Protein AF-A0A7R8CZU6-F1 (afdb_monomer_lite)

Organism: Lepeophtheirus salmonis (NCBI:txid72036)

Secondary structure (DSSP, 8-state):
--HHHHHHHHHHHHHHHHHHHHHHTS-GGGTTSTT-S-SHHHHHHHHHHHHIIIIIHHHHHTTS--THHHHHHIIIIITTTS-SS---------TTSHHHHHHHHHTT-----HHHHHHHHHHHHHHHHHHHH-SSSTHHHHHHHHHHHHHHHHHHHHHHHT-TTTGGG-TT---------------HHHHHHHHHHHHHHHHHHHHHHHHHHHHHHHHHHHHHH-HHHHHHHHHHH--

Structure (mmCIF, N/CA/C/O backbone):
data_AF-A0A7R8CZU6-F1
#
_entry.id   AF-A0A7R8CZU6-F1
#
loop_
_atom_site.group_PDB
_atom_site.id
_atom_site.type_symbol
_atom_site.label_atom_id
_atom_site.label_alt_id
_atom_site.label_comp_id
_atom_site.label_asym_id
_atom_site.label_entity_id
_atom_site.label_seq_id
_atom_site.pdbx_PDB_ins_code
_atom_site.Cartn_x
_atom_site.Cartn_y
_atom_site.Cartn_z
_atom_site.occupancy
_atom_site.B_iso_or_equiv
_atom_site.auth_seq_id
_atom_site.auth_comp_id
_atom_site.auth_asym_id
_atom_site.auth_a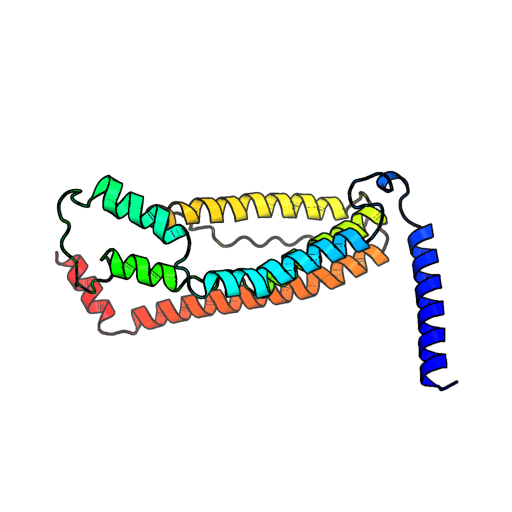tom_id
_atom_site.pdbx_PDB_model_num
ATOM 1 N N . MET A 1 1 ? -0.147 34.772 -26.351 1.00 55.06 1 MET A N 1
ATOM 2 C CA . MET A 1 1 ? 0.331 33.605 -25.581 1.00 55.06 1 MET A CA 1
ATOM 3 C C . MET A 1 1 ? 0.847 34.141 -24.257 1.00 55.06 1 MET A C 1
ATOM 5 O O . MET A 1 1 ? 1.678 35.042 -24.286 1.00 55.06 1 MET A O 1
ATOM 9 N N . SER A 1 2 ? 0.245 33.752 -23.133 1.00 66.69 2 SER A N 1
ATOM 10 C CA . SER A 1 2 ? 0.557 34.328 -21.818 1.00 66.69 2 SER A CA 1
ATOM 11 C C . SER A 1 2 ? 1.875 33.766 -21.265 1.00 66.69 2 SER A C 1
ATOM 13 O O . SER A 1 2 ? 2.315 32.690 -21.663 1.00 66.69 2 SER A O 1
ATOM 15 N N . TRP A 1 3 ? 2.512 34.464 -20.321 1.00 55.91 3 TRP A N 1
ATOM 16 C CA . TRP A 1 3 ? 3.719 33.969 -19.637 1.00 55.91 3 TRP A CA 1
ATOM 17 C C . TRP A 1 3 ? 3.486 32.638 -18.904 1.00 55.91 3 TRP A C 1
ATOM 19 O O . TRP A 1 3 ? 4.402 31.823 -18.790 1.00 55.91 3 TRP A O 1
ATOM 29 N N . VAL A 1 4 ? 2.245 32.389 -18.476 1.00 64.56 4 VAL A N 1
ATOM 30 C CA . VAL A 1 4 ? 1.811 31.113 -17.897 1.00 64.56 4 VAL A CA 1
ATOM 31 C C . VAL A 1 4 ? 1.845 30.006 -18.952 1.00 64.56 4 VAL A C 1
ATOM 33 O O . VAL A 1 4 ? 2.340 28.919 -18.668 1.00 64.56 4 VAL A O 1
ATOM 36 N N . ASP A 1 5 ? 1.423 30.288 -20.186 1.00 61.28 5 ASP A N 1
ATOM 37 C CA . ASP A 1 5 ? 1.471 29.326 -21.297 1.00 61.28 5 ASP A CA 1
ATOM 38 C C . ASP A 1 5 ? 2.919 28.982 -21.676 1.00 61.28 5 ASP A C 1
ATOM 40 O O . ASP A 1 5 ? 3.244 27.829 -21.932 1.00 61.28 5 ASP A O 1
ATOM 44 N N . THR A 1 6 ? 3.833 29.954 -21.646 1.00 61.53 6 THR A N 1
ATOM 45 C CA . THR A 1 6 ? 5.256 29.713 -21.943 1.00 61.53 6 THR A CA 1
ATOM 46 C C . THR A 1 6 ? 5.946 28.897 -20.843 1.00 61.53 6 THR A C 1
ATOM 48 O O . THR A 1 6 ? 6.714 27.983 -21.147 1.00 61.53 6 THR A O 1
ATOM 51 N N . MET A 1 7 ? 5.654 29.170 -19.565 1.00 60.78 7 MET A N 1
ATOM 52 C CA . MET A 1 7 ? 6.190 28.387 -18.441 1.00 60.78 7 MET A CA 1
ATOM 53 C C . MET A 1 7 ? 5.620 26.966 -18.400 1.00 60.78 7 MET A C 1
ATOM 55 O O . MET A 1 7 ? 6.366 26.009 -18.189 1.00 60.78 7 MET A O 1
ATOM 59 N N . THR A 1 8 ? 4.317 26.809 -18.639 1.00 62.22 8 THR A N 1
ATOM 60 C CA . THR A 1 8 ? 3.668 25.491 -18.680 1.00 62.22 8 THR A CA 1
ATOM 61 C C . THR A 1 8 ? 4.157 24.668 -19.870 1.00 62.22 8 THR A C 1
ATOM 63 O O . THR A 1 8 ? 4.562 23.526 -19.677 1.00 62.22 8 THR A O 1
ATOM 66 N N . MET A 1 9 ? 4.243 25.241 -21.074 1.00 60.97 9 MET A N 1
ATOM 67 C CA . MET A 1 9 ? 4.764 24.549 -22.263 1.00 60.97 9 MET A CA 1
ATOM 68 C C . MET A 1 9 ? 6.261 24.218 -22.143 1.00 60.97 9 MET A C 1
ATOM 70 O O . MET A 1 9 ? 6.688 23.119 -22.508 1.00 60.97 9 MET A O 1
ATOM 74 N N . GLY A 1 10 ? 7.063 25.119 -21.565 1.00 66.50 10 GLY A N 1
ATOM 75 C CA . GLY A 1 10 ? 8.473 24.867 -21.248 1.00 66.50 10 GLY A CA 1
ATOM 76 C C . GLY A 1 10 ? 8.654 23.736 -20.226 1.00 66.50 10 GLY A C 1
ATOM 77 O O . GLY A 1 10 ? 9.483 22.842 -20.426 1.00 66.50 10 GLY A O 1
ATOM 78 N N . GLY A 1 11 ? 7.822 23.712 -19.181 1.00 68.94 11 GLY A N 1
ATOM 79 C CA . GLY A 1 11 ? 7.785 22.644 -18.180 1.00 68.94 11 GLY A CA 1
ATOM 80 C C . GLY A 1 11 ? 7.353 21.293 -18.759 1.00 68.94 11 GLY A C 1
ATOM 81 O O . GLY A 1 11 ? 8.020 20.286 -18.524 1.00 68.94 11 GLY A O 1
ATOM 82 N N . ILE A 1 1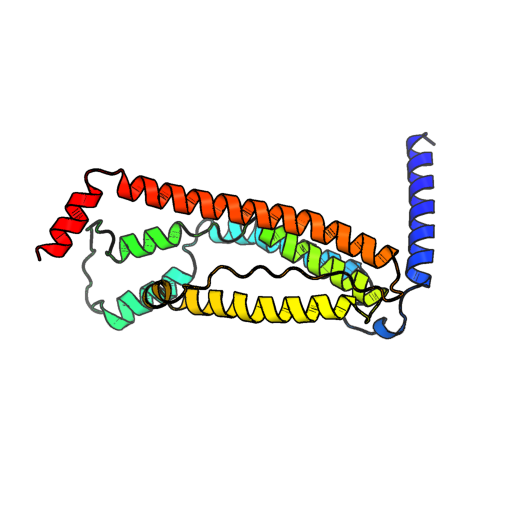2 ? 6.305 21.272 -19.589 1.00 71.06 12 ILE A N 1
ATOM 83 C CA . ILE A 1 12 ? 5.823 20.067 -20.285 1.00 71.06 12 ILE A CA 1
ATOM 84 C C . ILE A 1 12 ? 6.916 19.503 -21.199 1.00 71.06 12 ILE A C 1
ATOM 86 O O . ILE A 1 12 ? 7.193 18.306 -21.150 1.00 71.06 12 ILE A O 1
ATOM 90 N N . SER A 1 13 ? 7.605 20.355 -21.965 1.00 73.19 13 SER A N 1
ATOM 91 C CA . SER A 1 13 ? 8.694 19.915 -22.847 1.00 73.19 13 SER A CA 1
ATOM 92 C C . SER A 1 13 ? 9.885 19.322 -22.077 1.00 73.19 13 SER A C 1
ATOM 94 O O . SER A 1 13 ? 10.506 18.356 -22.525 1.00 73.19 13 SER A O 1
ATOM 96 N N . SER A 1 14 ? 10.182 19.851 -20.887 1.00 74.88 14 SER A N 1
ATOM 97 C CA . SER A 1 14 ? 11.251 19.355 -20.012 1.00 74.88 14 SER A CA 1
ATOM 98 C C . SER A 1 14 ? 10.883 18.017 -19.366 1.00 74.88 14 SER A C 1
ATOM 100 O O . SER A 1 14 ? 11.697 17.093 -19.346 1.00 74.88 14 SER A O 1
ATOM 102 N N . LEU A 1 15 ? 9.636 17.871 -18.912 1.00 74.69 15 LEU A N 1
ATOM 103 C CA . LEU A 1 15 ? 9.107 16.613 -18.379 1.00 74.69 15 LEU A CA 1
ATOM 104 C C . LEU A 1 15 ? 9.048 15.520 -19.447 1.00 74.69 15 LEU A C 1
ATOM 106 O O . LEU A 1 15 ? 9.409 14.380 -19.171 1.00 74.69 15 LEU A O 1
ATOM 110 N N . GLN A 1 16 ? 8.653 15.855 -20.675 1.00 81.19 16 GLN A N 1
ATOM 111 C CA . GLN A 1 16 ? 8.656 14.916 -21.797 1.00 81.19 16 GLN A CA 1
ATOM 112 C C . GLN A 1 16 ? 10.069 14.425 -22.128 1.00 81.19 16 GLN A C 1
ATOM 114 O O . GLN A 1 16 ? 10.257 13.230 -22.353 1.00 81.19 16 GLN A O 1
ATOM 119 N N . LYS A 1 17 ? 11.072 15.312 -22.101 1.00 80.44 17 LYS A N 1
ATOM 120 C CA . LYS A 1 17 ? 12.484 14.943 -22.294 1.00 80.44 17 LYS A CA 1
ATOM 121 C C . LYS A 1 17 ? 13.001 14.043 -21.175 1.00 80.44 17 LYS A C 1
ATOM 123 O O . LYS A 1 17 ? 13.631 13.030 -21.461 1.00 80.44 17 LYS A O 1
ATOM 128 N N . LEU A 1 18 ? 12.703 14.378 -19.918 1.00 78.06 18 LEU A N 1
ATOM 129 C CA . LEU A 1 18 ? 13.080 13.559 -18.766 1.00 78.06 18 LEU A CA 1
ATOM 130 C C . LEU A 1 18 ? 12.411 12.183 -18.816 1.00 78.06 18 LEU A C 1
ATOM 132 O O . LEU A 1 18 ? 13.068 11.170 -18.595 1.00 78.06 18 LEU A O 1
ATOM 136 N N . HIS A 1 19 ? 11.123 12.140 -19.157 1.00 81.19 19 HIS A N 1
ATOM 137 C CA . HIS A 1 19 ? 10.387 10.897 -19.336 1.00 81.19 19 HIS A CA 1
ATOM 138 C C . HIS A 1 19 ? 10.991 10.055 -20.461 1.00 81.19 19 HIS A C 1
ATOM 140 O O . HIS A 1 19 ? 11.267 8.882 -20.244 1.00 81.19 19 HIS A O 1
ATOM 146 N N . ALA A 1 20 ? 11.265 10.640 -21.630 1.00 81.62 20 ALA A N 1
ATOM 147 C CA . ALA A 1 20 ? 11.890 9.931 -22.745 1.00 81.62 20 ALA A CA 1
ATOM 148 C C . ALA A 1 20 ? 13.283 9.393 -22.377 1.00 81.62 20 ALA A C 1
ATOM 150 O O . ALA A 1 20 ? 13.605 8.249 -22.694 1.00 81.62 20 ALA A O 1
ATOM 151 N N . TYR A 1 21 ? 14.080 10.183 -21.652 1.00 83.12 21 TYR A N 1
ATOM 152 C CA . TYR A 1 21 ? 15.383 9.765 -21.142 1.00 83.12 21 TYR A CA 1
ATOM 153 C C . TYR A 1 21 ? 15.259 8.595 -20.157 1.00 83.12 21 TYR A C 1
ATOM 155 O O . TYR A 1 21 ? 15.885 7.554 -20.357 1.00 83.12 21 TYR A O 1
ATOM 163 N N . ALA A 1 22 ? 14.417 8.723 -19.128 1.00 81.31 22 ALA A N 1
ATOM 164 C CA . ALA A 1 22 ? 14.207 7.684 -18.123 1.00 81.31 22 ALA A CA 1
ATOM 165 C C . ALA A 1 22 ? 13.637 6.403 -18.748 1.00 81.31 22 ALA A C 1
ATOM 167 O O . ALA A 1 22 ? 14.124 5.305 -18.483 1.00 81.31 22 ALA A O 1
ATOM 168 N N . TRP A 1 23 ? 12.652 6.540 -19.636 1.00 83.31 23 TRP A N 1
ATOM 169 C CA . TRP A 1 23 ? 12.037 5.432 -20.361 1.00 83.31 23 TRP A CA 1
ATOM 170 C C . TRP A 1 23 ? 13.018 4.743 -21.316 1.00 83.31 23 TRP A C 1
ATOM 172 O O . TRP A 1 23 ? 12.910 3.537 -21.536 1.00 83.31 23 TRP A O 1
ATOM 182 N N . GLY A 1 24 ? 13.990 5.476 -21.865 1.00 83.25 24 GLY A N 1
ATOM 183 C CA . GLY A 1 24 ? 15.076 4.928 -22.680 1.00 83.25 24 GLY A CA 1
ATOM 184 C C . GLY A 1 24 ? 16.075 4.077 -21.887 1.00 83.25 24 GLY A C 1
ATOM 185 O O . GLY A 1 24 ? 16.600 3.110 -22.429 1.00 83.25 24 GLY A O 1
ATOM 186 N N . HIS A 1 25 ? 16.278 4.389 -20.603 1.00 84.56 25 HIS A N 1
ATOM 187 C CA . HIS A 1 25 ? 17.190 3.679 -19.692 1.00 84.56 25 HIS A CA 1
ATOM 188 C C . HIS A 1 25 ? 16.502 2.586 -18.861 1.00 84.56 25 HIS A C 1
ATOM 190 O O . HIS A 1 25 ? 17.076 2.083 -17.897 1.00 84.56 25 HIS A O 1
ATOM 196 N N . ARG A 1 26 ? 15.257 2.234 -19.194 1.00 84.50 26 ARG A N 1
ATOM 197 C CA . ARG A 1 26 ? 14.525 1.178 -18.494 1.00 84.50 26 ARG A CA 1
ATOM 198 C C . ARG A 1 26 ? 15.077 -0.209 -18.826 1.00 84.50 26 ARG A C 1
ATOM 200 O O . ARG A 1 26 ? 15.578 -0.440 -19.928 1.00 84.50 26 ARG A O 1
ATOM 207 N N . ASP A 1 27 ? 14.890 -1.156 -17.916 1.00 84.88 27 ASP A N 1
ATOM 208 C CA . ASP A 1 27 ? 15.204 -2.554 -18.177 1.00 84.88 27 ASP A CA 1
ATOM 209 C C . ASP A 1 27 ? 14.158 -3.170 -19.121 1.00 84.88 27 ASP A C 1
ATOM 211 O O . ASP A 1 27 ? 12.971 -3.254 -18.803 1.00 84.88 27 ASP A O 1
ATOM 215 N N . LYS A 1 28 ? 14.598 -3.613 -20.303 1.00 86.56 28 LYS A N 1
ATOM 216 C CA . LYS A 1 28 ? 13.716 -4.202 -21.322 1.00 86.56 28 LYS A CA 1
ATOM 217 C C . LYS A 1 28 ? 13.238 -5.612 -20.964 1.00 86.56 28 LYS A C 1
ATOM 219 O O . LYS A 1 28 ? 12.262 -6.080 -21.541 1.00 86.56 28 LYS A O 1
ATOM 224 N N . ARG A 1 29 ? 13.890 -6.308 -20.022 1.00 87.69 29 ARG A N 1
ATOM 225 C CA . ARG A 1 29 ? 13.535 -7.690 -19.635 1.00 87.69 29 ARG A CA 1
ATOM 226 C C . ARG A 1 29 ? 12.146 -7.782 -19.004 1.00 87.69 29 ARG A C 1
ATOM 228 O O . ARG A 1 29 ? 11.507 -8.827 -19.095 1.00 87.69 29 ARG A O 1
ATOM 235 N N . VAL A 1 30 ? 11.680 -6.693 -18.392 1.00 87.06 30 VAL A N 1
ATOM 236 C CA . VAL A 1 30 ? 10.382 -6.621 -17.706 1.00 87.06 30 VAL A CA 1
ATOM 237 C C . VAL A 1 30 ? 9.260 -6.049 -18.582 1.00 87.06 30 VAL A C 1
ATOM 239 O O . VAL A 1 30 ? 8.124 -5.981 -18.127 1.00 87.06 30 VAL A O 1
ATOM 242 N N . ASP A 1 31 ? 9.524 -5.664 -19.838 1.00 85.25 31 ASP A N 1
ATOM 243 C CA . ASP A 1 31 ? 8.530 -4.994 -20.700 1.00 85.25 31 ASP A CA 1
ATOM 244 C C . ASP A 1 31 ? 7.282 -5.859 -20.979 1.00 85.25 31 ASP A C 1
ATOM 246 O O . ASP A 1 31 ? 6.180 -5.327 -21.100 1.00 85.25 31 ASP A O 1
ATOM 250 N N . ASN A 1 32 ? 7.432 -7.188 -21.021 1.00 87.19 32 ASN A N 1
ATOM 251 C CA . ASN A 1 32 ? 6.328 -8.126 -21.266 1.00 87.19 32 ASN A CA 1
ATOM 252 C C . ASN A 1 32 ? 5.645 -8.625 -19.980 1.00 87.19 32 ASN A C 1
ATOM 254 O O . ASN A 1 32 ? 4.755 -9.473 -20.043 1.00 87.19 32 ASN A O 1
ATOM 258 N N . TRP A 1 33 ? 6.073 -8.159 -18.804 1.00 88.94 33 TRP A N 1
ATOM 259 C CA . TRP A 1 33 ? 5.480 -8.593 -17.541 1.00 88.94 33 TRP A CA 1
ATOM 260 C C . TRP A 1 33 ? 4.136 -7.899 -17.303 1.00 88.94 33 TRP A C 1
ATOM 262 O O . TRP A 1 33 ? 3.907 -6.754 -17.707 1.00 88.94 33 TRP A O 1
ATOM 272 N N . ALA A 1 34 ? 3.228 -8.590 -16.613 1.00 89.31 34 ALA A N 1
ATOM 273 C CA . ALA A 1 34 ? 1.924 -8.036 -16.267 1.00 89.31 34 ALA A CA 1
ATOM 274 C C . ALA A 1 34 ? 2.082 -6.714 -15.492 1.00 89.31 34 ALA A C 1
ATOM 276 O O . ALA A 1 34 ? 2.920 -6.606 -14.600 1.00 89.31 34 ALA A O 1
ATOM 277 N N . LEU A 1 35 ? 1.279 -5.702 -15.848 1.00 87.81 35 LEU A N 1
ATOM 278 C CA . LEU A 1 35 ? 1.310 -4.340 -15.277 1.00 87.81 35 LEU A CA 1
ATOM 279 C C . LEU A 1 35 ? 2.614 -3.550 -15.524 1.00 87.81 35 LEU A C 1
ATOM 281 O O . LEU A 1 35 ? 2.706 -2.383 -15.146 1.00 87.81 35 LEU A O 1
ATOM 285 N N . MET A 1 36 ? 3.592 -4.137 -16.220 1.00 87.75 36 MET A N 1
ATOM 286 C CA . MET A 1 36 ? 4.868 -3.515 -16.580 1.00 87.75 36 MET A CA 1
ATOM 287 C C . MET A 1 36 ? 4.897 -3.041 -18.039 1.00 87.75 36 MET A C 1
ATOM 289 O O . MET A 1 36 ? 5.959 -2.830 -18.614 1.00 87.75 36 MET A O 1
ATOM 293 N N . TRP A 1 37 ? 3.758 -2.768 -18.657 1.00 84.19 37 TRP A N 1
ATOM 294 C CA . TRP A 1 37 ? 3.740 -2.110 -19.969 1.00 84.19 37 TRP A CA 1
ATOM 295 C C . TRP A 1 37 ? 3.664 -0.579 -19.847 1.00 84.19 37 TRP A C 1
ATOM 297 O O . TRP A 1 37 ? 4.120 0.146 -20.726 1.00 84.19 37 TRP A O 1
ATOM 307 N N . SER A 1 38 ? 3.123 -0.066 -18.737 1.00 87.25 38 SER A N 1
ATOM 308 C CA . SER A 1 38 ? 3.037 1.366 -18.433 1.00 87.25 38 SER A CA 1
ATOM 309 C C . SER A 1 38 ? 2.854 1.597 -16.932 1.00 87.25 38 SER A C 1
ATOM 311 O O . SER A 1 38 ? 2.571 0.662 -16.187 1.00 87.25 38 SER A O 1
ATOM 313 N N . ILE A 1 39 ? 3.018 2.844 -16.487 1.00 88.88 39 ILE A N 1
ATOM 314 C CA . ILE A 1 39 ? 2.760 3.274 -15.106 1.00 88.88 39 ILE A CA 1
ATOM 315 C C . ILE A 1 39 ? 1.262 3.500 -14.839 1.00 88.88 39 ILE A C 1
ATOM 317 O O . ILE A 1 39 ? 0.805 3.375 -13.703 1.00 88.88 39 ILE A O 1
ATOM 321 N N . TYR A 1 40 ? 0.475 3.792 -15.883 1.00 90.56 40 TYR A N 1
ATOM 322 C CA . TYR A 1 40 ? -0.951 4.113 -15.756 1.00 90.56 40 TYR A CA 1
ATOM 323 C C . TYR A 1 40 ? -1.807 3.007 -15.114 1.00 90.56 40 TYR A C 1
ATOM 325 O O . TYR A 1 40 ? -2.649 3.349 -14.285 1.00 90.56 40 TYR A O 1
ATOM 333 N N . PRO A 1 41 ? -1.604 1.704 -15.397 1.00 90.88 41 PRO A N 1
ATOM 334 C CA . PRO A 1 41 ? -2.329 0.628 -14.715 1.00 90.88 41 PRO A CA 1
ATOM 335 C C . PRO A 1 41 ? -2.115 0.635 -13.205 1.00 90.88 41 PRO A C 1
ATOM 337 O O . PRO A 1 41 ? -3.067 0.492 -12.443 1.00 90.88 41 PRO A O 1
ATOM 340 N N . THR A 1 42 ? -0.876 0.853 -12.762 1.00 90.12 42 THR A N 1
ATOM 341 C CA . THR A 1 42 ? -0.528 0.934 -11.340 1.00 90.12 42 THR A CA 1
ATOM 342 C C . THR A 1 42 ? -1.210 2.133 -10.685 1.00 90.12 42 THR A C 1
ATOM 344 O O . THR A 1 42 ? -1.809 1.993 -9.621 1.00 90.12 42 THR A O 1
ATOM 347 N N . LEU A 1 43 ? -1.189 3.299 -11.342 1.00 91.44 43 LEU A N 1
ATOM 348 C CA . LEU A 1 43 ? -1.879 4.499 -10.854 1.00 91.44 43 LEU A CA 1
ATOM 349 C C . LEU A 1 43 ? -3.395 4.296 -10.768 1.00 91.44 43 LEU A C 1
ATOM 351 O O . LEU A 1 43 ? -4.014 4.719 -9.794 1.00 91.44 43 LEU A O 1
ATOM 355 N N . PHE A 1 44 ? -3.984 3.612 -11.750 1.00 93.44 44 PHE A N 1
ATOM 356 C CA . PHE A 1 44 ? -5.402 3.272 -11.743 1.00 93.44 44 PHE A CA 1
ATOM 357 C C . PHE A 1 44 ? -5.758 2.355 -10.568 1.00 93.44 44 PHE A C 1
ATOM 359 O O . PHE A 1 44 ? -6.705 2.640 -9.840 1.00 93.44 44 PHE A O 1
ATOM 366 N N . ILE A 1 45 ? -4.962 1.311 -10.311 1.00 92.62 45 ILE A N 1
ATOM 367 C CA . ILE A 1 45 ? -5.164 0.410 -9.165 1.00 92.62 45 ILE A CA 1
ATOM 368 C C . ILE A 1 45 ? -5.082 1.178 -7.841 1.00 92.62 45 ILE A C 1
ATOM 370 O O . ILE A 1 45 ? -5.944 1.001 -6.980 1.00 92.62 45 ILE A O 1
ATOM 374 N N . ILE A 1 46 ? -4.087 2.058 -7.681 1.00 93.00 46 ILE A N 1
ATOM 375 C CA . ILE A 1 46 ? -3.939 2.885 -6.474 1.00 93.00 46 ILE A CA 1
ATOM 376 C C . ILE A 1 46 ? -5.151 3.808 -6.302 1.00 93.00 46 ILE A C 1
ATOM 378 O O . ILE A 1 46 ? -5.686 3.919 -5.200 1.00 93.00 46 ILE A O 1
ATOM 382 N N . LEU A 1 47 ? -5.625 4.437 -7.380 1.00 93.75 47 LEU A N 1
ATOM 383 C CA . LEU A 1 47 ? -6.810 5.291 -7.342 1.00 93.75 47 LEU A CA 1
ATOM 384 C C . LEU A 1 47 ? -8.060 4.500 -6.936 1.00 93.75 47 LEU A C 1
ATOM 386 O O . LEU A 1 47 ? -8.782 4.918 -6.031 1.00 93.75 47 LEU A O 1
ATOM 390 N N . CYS A 1 48 ? -8.291 3.338 -7.549 1.00 93.12 48 CYS A N 1
ATOM 391 C CA . CYS A 1 48 ? -9.390 2.445 -7.188 1.00 93.12 48 CYS A CA 1
ATOM 392 C C . CYS A 1 48 ? -9.309 2.010 -5.721 1.00 93.12 48 CYS A C 1
ATOM 394 O O . CYS A 1 48 ? -10.317 2.053 -5.019 1.00 93.12 48 CYS A O 1
ATOM 396 N N . TYR A 1 49 ? -8.117 1.649 -5.239 1.00 91.50 49 TYR A N 1
ATOM 397 C CA . TYR A 1 49 ? -7.873 1.315 -3.837 1.00 91.50 49 TYR A CA 1
ATOM 398 C C . TYR A 1 49 ? -8.249 2.476 -2.903 1.00 91.50 49 TYR A C 1
ATOM 400 O O . TYR A 1 49 ? -8.989 2.279 -1.938 1.00 91.50 49 TYR A O 1
ATOM 408 N N . LEU A 1 50 ? -7.808 3.700 -3.206 1.00 92.06 50 LEU A N 1
ATOM 409 C CA . LEU A 1 50 ? -8.123 4.877 -2.395 1.00 92.06 50 LEU A CA 1
ATOM 410 C C . LEU A 1 50 ? -9.625 5.179 -2.385 1.00 92.06 50 LEU A C 1
ATOM 412 O O . LEU A 1 50 ? -10.179 5.434 -1.316 1.00 92.06 50 LEU A O 1
ATOM 416 N N . ILE A 1 51 ? -10.298 5.097 -3.535 1.00 91.88 51 ILE A N 1
ATOM 417 C CA . ILE A 1 51 ? -11.757 5.257 -3.634 1.00 91.88 51 ILE A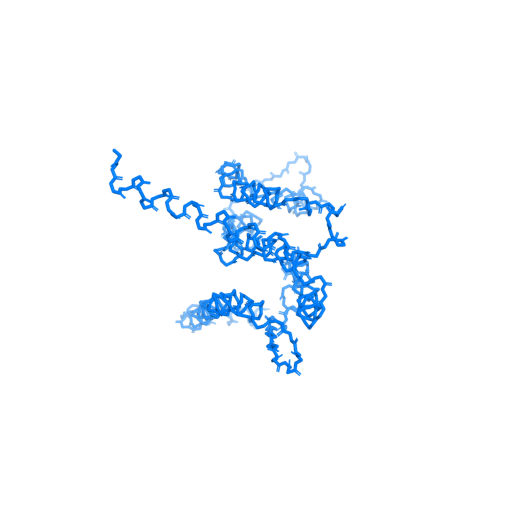 CA 1
ATOM 418 C C . ILE A 1 51 ? -12.464 4.186 -2.798 1.00 91.88 51 ILE A C 1
ATOM 420 O O . ILE A 1 51 ? -13.379 4.499 -2.034 1.00 91.88 51 ILE A O 1
ATOM 424 N N . LEU A 1 52 ? -12.019 2.932 -2.889 1.00 89.75 52 LEU A N 1
ATOM 425 C CA . LEU A 1 52 ? -12.610 1.826 -2.149 1.00 89.75 52 LEU A CA 1
ATOM 426 C C . LEU A 1 52 ? -12.493 2.046 -0.639 1.00 89.75 52 LEU A C 1
ATOM 428 O O . LEU A 1 52 ? -13.488 1.939 0.069 1.00 89.75 52 LEU A O 1
ATOM 432 N N . ILE A 1 53 ? -11.309 2.402 -0.140 1.00 86.38 53 ILE A N 1
ATOM 433 C CA . ILE A 1 53 ? -11.068 2.510 1.305 1.00 86.38 53 ILE A CA 1
ATOM 434 C C . ILE A 1 53 ? -11.593 3.826 1.895 1.00 86.38 53 ILE A C 1
ATOM 436 O O . ILE A 1 53 ? -12.061 3.837 3.033 1.00 86.38 53 ILE A O 1
ATOM 440 N N . LYS A 1 54 ? -11.525 4.945 1.162 1.00 84.94 54 LYS A N 1
ATOM 441 C CA . LYS A 1 54 ? -11.914 6.269 1.686 1.00 84.94 54 LYS A CA 1
ATOM 442 C C . LYS A 1 54 ? -13.360 6.649 1.406 1.00 84.94 54 LYS A C 1
ATOM 444 O O . LYS A 1 54 ? -13.915 7.429 2.173 1.00 84.94 54 LYS A O 1
ATOM 449 N N . ILE A 1 55 ? -13.957 6.127 0.336 1.00 86.81 55 ILE A N 1
ATOM 450 C CA . ILE A 1 55 ? -15.303 6.518 -0.096 1.00 86.81 55 ILE A CA 1
ATOM 451 C C . ILE A 1 55 ? -16.255 5.336 0.047 1.00 86.81 55 ILE A C 1
ATOM 453 O O . ILE A 1 55 ? -17.169 5.387 0.868 1.00 86.81 55 ILE A O 1
ATOM 457 N N . ILE A 1 56 ? -16.027 4.254 -0.703 1.00 86.31 56 ILE A N 1
ATOM 458 C CA . ILE A 1 56 ? -16.987 3.144 -0.808 1.00 86.31 56 ILE A CA 1
ATOM 459 C C . ILE A 1 56 ? -17.127 2.405 0.523 1.00 86.31 56 ILE A C 1
ATOM 461 O O . ILE A 1 56 ? -18.245 2.180 0.974 1.00 86.31 56 ILE A O 1
ATOM 465 N N . GLY A 1 57 ? -16.016 2.058 1.175 1.00 82.06 57 GLY A N 1
ATOM 466 C CA . GLY A 1 57 ? -15.998 1.333 2.444 1.00 82.06 57 GLY A CA 1
ATOM 467 C C . GLY A 1 57 ? -16.790 2.062 3.533 1.00 82.06 57 GLY A C 1
ATOM 468 O O . GLY A 1 57 ? -17.765 1.502 4.033 1.00 82.06 57 GLY A O 1
ATOM 469 N N . PRO A 1 58 ? -16.448 3.319 3.876 1.00 80.50 58 PRO A N 1
ATOM 470 C CA . PRO A 1 58 ? -17.191 4.099 4.862 1.00 80.50 58 PRO A CA 1
ATOM 471 C C . PRO A 1 58 ? -18.649 4.347 4.463 1.00 80.50 58 PRO A C 1
ATOM 473 O O . PRO A 1 58 ? -19.530 4.260 5.314 1.00 80.50 58 PRO A O 1
ATOM 476 N N . TYR A 1 59 ? -18.928 4.605 3.180 1.00 81.56 59 TYR A N 1
ATOM 477 C CA . TYR A 1 59 ? -20.295 4.786 2.684 1.00 81.56 59 TYR A CA 1
ATOM 478 C C . TYR A 1 59 ? -21.144 3.519 2.867 1.00 81.56 59 TYR A C 1
ATOM 480 O O . TYR A 1 59 ? -22.257 3.585 3.386 1.00 81.56 59 TYR A O 1
ATOM 488 N N . PHE A 1 60 ? -20.598 2.355 2.513 1.00 77.50 60 PHE A N 1
ATOM 489 C CA . PHE A 1 60 ? -21.260 1.060 2.654 1.00 77.50 60 PHE A CA 1
ATOM 490 C C . PHE A 1 60 ? -21.427 0.637 4.121 1.00 77.50 60 PHE A C 1
ATOM 492 O O . PHE A 1 60 ? -22.434 0.024 4.481 1.00 77.50 60 PHE A O 1
ATOM 499 N N . MET A 1 61 ? -20.465 0.989 4.978 1.00 71.56 61 MET A N 1
ATOM 500 C CA . MET A 1 61 ? -20.480 0.675 6.410 1.00 71.56 61 MET A CA 1
ATOM 501 C C . MET A 1 61 ? -21.265 1.685 7.258 1.00 71.56 61 MET A C 1
ATOM 503 O O . MET A 1 61 ? -21.527 1.404 8.423 1.00 71.56 61 MET A O 1
ATOM 507 N N . LYS A 1 62 ? -21.707 2.822 6.697 1.00 70.75 62 LYS A N 1
ATOM 508 C CA . LYS A 1 62 ? -22.437 3.874 7.432 1.00 70.75 62 LYS A CA 1
ATOM 509 C C . LYS A 1 62 ? -23.688 3.353 8.150 1.00 70.75 62 LYS A C 1
ATOM 511 O O . LYS A 1 62 ? -23.998 3.818 9.240 1.00 70.75 62 LYS A O 1
ATOM 516 N N . ASN A 1 63 ? -24.372 2.379 7.548 1.00 68.00 63 ASN A N 1
ATOM 517 C CA . ASN A 1 63 ? -25.634 1.823 8.047 1.00 68.00 63 ASN A CA 1
ATOM 518 C C . ASN A 1 63 ? -25.559 0.304 8.288 1.00 68.00 63 ASN A C 1
ATOM 520 O O . ASN A 1 63 ? -26.590 -0.366 8.314 1.00 68.00 63 ASN A O 1
ATOM 524 N N . ARG A 1 64 ? -24.353 -0.269 8.400 1.00 61.88 64 ARG A N 1
ATOM 525 C CA . ARG A 1 64 ? -24.162 -1.715 8.577 1.00 61.88 64 ARG A CA 1
ATOM 526 C C . ARG A 1 64 ? -23.287 -1.991 9.790 1.00 61.88 64 ARG A C 1
ATOM 528 O O . ARG A 1 64 ? -22.225 -1.397 9.944 1.00 61.88 64 ARG A O 1
ATOM 535 N N . LYS A 1 65 ? -23.714 -2.939 10.622 1.00 57.03 65 LYS A N 1
ATOM 536 C CA . LYS A 1 65 ? -22.871 -3.494 11.684 1.00 57.03 65 LYS A CA 1
ATOM 537 C C . LYS A 1 65 ? -21.692 -4.256 11.052 1.00 57.03 65 LYS A C 1
ATOM 539 O O . LYS A 1 65 ? -21.876 -4.85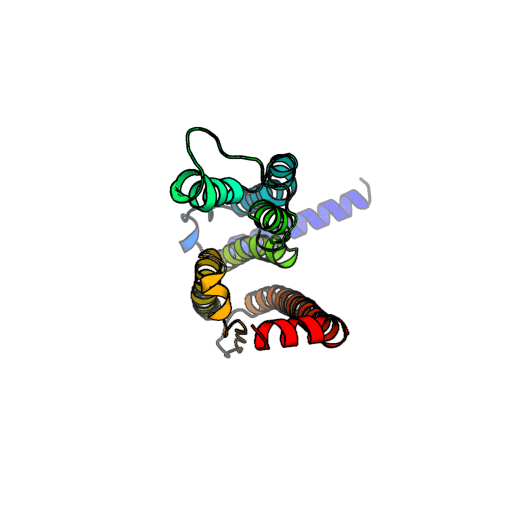3 9.988 1.00 57.03 65 LYS A O 1
ATOM 544 N N . PRO A 1 66 ? -20.487 -4.225 11.652 1.00 60.00 66 PRO A N 1
ATOM 545 C CA . PRO A 1 66 ? -19.308 -4.876 11.083 1.00 60.00 66 PRO A CA 1
ATOM 546 C C . PRO A 1 66 ? -19.576 -6.371 10.862 1.00 60.00 66 PRO A C 1
ATOM 548 O O . PRO A 1 66 ? -20.162 -7.021 11.720 1.00 60.00 66 PRO A O 1
ATOM 551 N N . PHE A 1 67 ? -19.144 -6.930 9.725 1.00 55.50 67 PHE A N 1
ATOM 552 C CA . PHE A 1 67 ? -19.421 -8.321 9.303 1.00 55.50 67 PHE A CA 1
ATOM 553 C C . PHE A 1 67 ? -19.087 -9.395 10.369 1.00 55.50 67 PHE A C 1
ATOM 555 O O . PHE A 1 67 ? -19.687 -10.467 10.383 1.00 55.50 67 PHE A O 1
ATOM 562 N N . TRP A 1 68 ? -18.191 -9.088 11.313 1.00 51.78 68 TRP A N 1
ATOM 563 C CA . TRP A 1 68 ? -17.849 -9.915 12.480 1.00 51.78 68 TRP A CA 1
ATOM 564 C C . TRP A 1 68 ? -18.989 -10.123 13.486 1.00 51.78 68 TRP A C 1
ATOM 566 O O . TRP A 1 68 ? -18.962 -11.090 14.247 1.00 51.78 68 TRP A O 1
ATOM 576 N N . LEU A 1 69 ? -20.013 -9.269 13.462 1.00 55.44 69 LEU A N 1
ATOM 577 C CA . LEU A 1 69 ? -21.221 -9.438 14.265 1.00 55.44 69 LEU A CA 1
ATOM 578 C C . LEU A 1 69 ? -21.989 -10.706 13.864 1.00 55.44 69 LEU A C 1
ATOM 580 O O . LEU A 1 69 ? -22.643 -11.315 14.702 1.00 55.44 69 LEU A O 1
ATOM 584 N N . PHE A 1 70 ? -21.883 -11.121 12.597 1.00 55.19 70 PHE A N 1
ATOM 585 C CA . PHE A 1 70 ? -22.568 -12.304 12.081 1.00 55.19 70 PHE A CA 1
ATOM 586 C C . PHE A 1 70 ? -21.896 -13.600 12.557 1.00 55.19 70 PHE A C 1
ATOM 588 O O . PHE A 1 70 ? -22.571 -14.490 13.066 1.00 55.19 70 PHE A O 1
ATOM 595 N N . TYR A 1 71 ? -20.561 -13.679 12.481 1.00 61.34 71 TYR A N 1
ATOM 596 C CA . TYR A 1 71 ? -19.796 -14.828 12.983 1.00 61.34 71 TYR A CA 1
ATOM 597 C C . TYR A 1 71 ? -19.964 -15.005 14.496 1.00 61.34 71 TYR A C 1
ATOM 599 O O . TYR A 1 71 ? -20.307 -16.096 14.948 1.00 61.34 71 TYR A O 1
ATOM 607 N N . TYR A 1 72 ? -19.790 -13.935 15.282 1.00 58.69 72 TYR A N 1
ATOM 608 C CA . TYR A 1 72 ? -19.963 -13.985 16.737 1.00 58.69 72 TYR A CA 1
ATOM 609 C C . TYR A 1 72 ? -21.430 -14.150 17.161 1.00 58.69 72 TYR A C 1
ATOM 611 O O . TYR A 1 72 ? -21.700 -14.878 18.107 1.00 58.69 72 TYR A O 1
ATOM 619 N N . GLY A 1 73 ? -22.392 -13.551 16.451 1.00 62.50 73 GLY A N 1
ATOM 620 C CA . GLY A 1 73 ? -23.821 -13.727 16.736 1.00 62.50 73 GLY A CA 1
ATOM 621 C C . GLY A 1 73 ? -24.330 -15.148 16.473 1.00 62.50 73 GLY A C 1
ATOM 622 O O . GLY A 1 73 ? -25.189 -15.638 17.205 1.00 62.50 73 GLY A O 1
ATOM 623 N N . ILE A 1 74 ? -23.778 -15.836 15.469 1.00 66.38 74 ILE A N 1
ATOM 624 C CA . ILE A 1 74 ? -24.074 -17.252 15.227 1.00 66.38 74 ILE A CA 1
ATOM 625 C C . ILE A 1 74 ? -23.324 -18.133 16.230 1.00 66.38 74 ILE A C 1
ATOM 627 O O . ILE A 1 74 ? -23.960 -18.934 16.905 1.00 66.38 74 ILE A O 1
ATOM 631 N N . SER A 1 75 ? -22.004 -17.980 16.373 1.00 60.03 75 SER A N 1
ATOM 632 C CA . SER A 1 75 ? -21.178 -18.884 17.194 1.00 60.03 75 SER A CA 1
ATOM 633 C C . SER A 1 75 ? -21.379 -18.747 18.710 1.00 60.03 75 SER A C 1
ATOM 635 O O . SER A 1 75 ? -21.349 -19.762 19.399 1.00 60.03 75 SER A O 1
ATOM 637 N N . LEU A 1 76 ? -21.619 -17.541 19.240 1.00 60.22 76 LEU A N 1
ATOM 638 C CA . LEU A 1 76 ? -21.876 -17.306 20.674 1.00 60.22 76 LEU A CA 1
ATOM 639 C C . LEU A 1 76 ? -23.369 -17.206 21.030 1.00 60.22 76 LEU A C 1
ATOM 641 O O . LEU A 1 76 ? -23.708 -17.124 22.206 1.00 60.22 76 LEU A O 1
ATOM 645 N N . GLY A 1 77 ? -24.253 -17.170 20.031 1.00 66.88 77 GLY A N 1
ATOM 646 C CA . GLY A 1 77 ? -25.700 -17.077 20.219 1.00 66.88 77 GLY A CA 1
ATOM 647 C C . GLY A 1 77 ? -26.399 -18.349 19.756 1.00 66.88 77 GLY A C 1
ATOM 648 O O . GLY A 1 77 ? -26.499 -19.325 20.494 1.00 66.88 77 GLY A O 1
ATOM 649 N N . TRP A 1 78 ? -26.875 -18.340 18.512 1.00 61.66 78 TRP A N 1
ATOM 650 C CA . TRP A 1 78 ? -27.778 -19.357 17.955 1.00 61.66 78 TRP A CA 1
ATOM 651 C C . TRP A 1 78 ? -27.186 -20.765 17.832 1.00 61.66 78 TRP A C 1
ATOM 653 O O . TRP A 1 78 ? -27.911 -21.741 17.977 1.00 61.66 78 TRP A O 1
ATOM 663 N N . ALA A 1 79 ? -25.881 -20.894 17.586 1.00 67.31 79 ALA A N 1
ATOM 664 C CA . ALA A 1 79 ? -25.240 -22.197 17.418 1.00 67.31 79 ALA A CA 1
ATOM 665 C C . ALA A 1 79 ? -24.877 -22.886 18.745 1.00 67.31 79 ALA A C 1
ATOM 667 O O . ALA A 1 79 ? -24.568 -24.075 18.729 1.00 67.31 79 ALA A O 1
ATOM 668 N N . THR A 1 80 ? -24.873 -22.168 19.874 1.00 64.00 80 THR A N 1
ATOM 669 C CA . THR A 1 80 ? -24.369 -22.701 21.154 1.00 64.00 80 THR A CA 1
ATOM 670 C C . THR A 1 80 ? -25.287 -22.433 22.345 1.00 64.00 80 THR A C 1
ATOM 672 O O . THR A 1 80 ? -25.599 -23.371 23.072 1.00 64.00 80 THR A O 1
ATOM 675 N N . HIS A 1 81 ? -25.734 -21.191 22.560 1.00 58.25 81 HIS A N 1
ATOM 676 C CA . HIS A 1 81 ? -26.360 -20.761 23.818 1.00 58.25 81 HIS A CA 1
ATOM 677 C C . HIS A 1 81 ? -27.846 -20.376 23.726 1.00 58.25 81 HIS A C 1
ATOM 679 O O . HIS A 1 81 ? -28.510 -20.330 24.761 1.00 58.25 81 HIS A O 1
ATOM 685 N N . TYR A 1 82 ? -28.383 -20.063 22.542 1.00 67.12 82 TYR A N 1
ATOM 686 C CA . TYR A 1 82 ? -29.756 -19.559 22.395 1.00 67.12 82 TYR A CA 1
ATOM 687 C C . TYR A 1 82 ? -30.752 -20.683 22.108 1.00 67.12 82 TYR A C 1
ATOM 689 O O . TYR A 1 82 ? -30.500 -21.574 21.298 1.00 67.12 82 TYR A O 1
ATOM 697 N N . ASN A 1 83 ? -31.917 -20.619 22.754 1.00 73.25 83 ASN A N 1
ATOM 698 C CA . ASN A 1 83 ? -33.003 -21.549 22.484 1.00 73.25 83 ASN A CA 1
ATOM 699 C C . ASN A 1 83 ? -33.695 -21.183 21.161 1.00 73.25 83 ASN A C 1
ATOM 701 O O . ASN A 1 83 ? -34.191 -20.068 20.995 1.00 73.25 83 ASN A O 1
ATOM 705 N N . TRP A 1 84 ? -33.771 -22.147 20.241 1.00 75.25 84 TRP A N 1
ATOM 706 C CA . TRP A 1 84 ? -34.395 -22.000 18.921 1.00 75.25 84 TRP A CA 1
ATOM 707 C C . TRP A 1 84 ? -35.902 -21.709 18.970 1.00 75.25 84 TRP A C 1
ATOM 709 O O . TRP A 1 84 ? -36.468 -21.285 17.966 1.00 75.25 84 TRP A O 1
ATOM 719 N N . VAL A 1 85 ? -36.553 -21.932 20.117 1.00 75.81 85 VAL A N 1
ATOM 720 C CA . VAL A 1 85 ? -37.997 -21.725 20.295 1.00 75.81 85 VAL A CA 1
ATOM 721 C C . VAL A 1 85 ? -38.313 -20.322 20.815 1.00 75.81 85 VAL A C 1
ATOM 723 O O . VAL A 1 85 ? -39.178 -19.642 20.271 1.00 75.81 85 VAL A O 1
ATOM 726 N N . CYS A 1 86 ? -37.633 -19.875 21.873 1.00 60.75 86 CYS A N 1
ATOM 727 C CA . CYS A 1 86 ? -37.813 -18.537 22.433 1.00 60.75 86 CYS A CA 1
ATOM 728 C C . CYS A 1 86 ? -36.600 -18.164 23.290 1.00 60.75 86 CYS A C 1
ATOM 730 O O . CYS A 1 86 ? -36.319 -18.837 24.284 1.00 60.75 86 CYS A O 1
ATOM 732 N N . GLN A 1 87 ? -35.904 -17.086 22.918 1.00 73.25 87 GLN A N 1
ATOM 733 C CA . GLN A 1 87 ? -34.812 -16.511 23.701 1.00 73.25 87 GLN A CA 1
ATOM 734 C C . GLN A 1 87 ? -35.257 -15.154 24.277 1.00 73.25 87 GLN A C 1
ATOM 736 O O . GLN A 1 87 ? -35.591 -14.253 23.501 1.00 73.25 87 GLN A O 1
ATOM 741 N N . PRO A 1 88 ? -35.267 -14.969 25.610 1.00 70.69 88 PRO A N 1
ATOM 742 C CA . PRO A 1 88 ? -35.606 -13.685 26.217 1.00 70.69 88 PRO A CA 1
ATOM 743 C C . PRO A 1 88 ? -34.518 -12.630 25.954 1.00 70.69 88 PRO A C 1
ATOM 745 O O . PRO A 1 88 ? -33.333 -12.945 25.853 1.00 70.69 88 PRO A O 1
ATOM 748 N N . VAL A 1 89 ? -34.926 -11.360 25.856 1.00 68.12 89 VAL A N 1
ATOM 749 C CA . VAL A 1 89 ? -34.012 -10.227 25.638 1.00 68.12 89 VAL A CA 1
ATOM 750 C C . VAL A 1 89 ? -33.282 -9.891 26.941 1.00 68.12 89 VAL A C 1
ATOM 752 O O . VAL A 1 89 ? -33.894 -9.344 27.861 1.00 68.12 89 VAL A O 1
ATOM 755 N N . GLU A 1 90 ? -31.980 -10.181 27.004 1.00 64.94 90 GLU A N 1
ATOM 756 C CA . GLU A 1 90 ? -31.086 -9.676 28.057 1.00 64.94 90 GLU A CA 1
ATOM 757 C C . GLU A 1 90 ? -31.001 -8.145 27.983 1.00 64.94 90 GLU A C 1
ATOM 759 O O . GLU A 1 90 ? -30.744 -7.565 26.924 1.00 64.94 90 GLU A O 1
ATOM 764 N N . LYS A 1 91 ? -31.254 -7.479 29.113 1.00 62.56 91 LYS A N 1
ATOM 765 C CA . LYS A 1 91 ? -31.201 -6.010 29.252 1.00 62.56 91 LYS A CA 1
ATOM 766 C C . LYS A 1 91 ? -30.082 -5.551 30.184 1.00 62.56 91 LYS A C 1
ATOM 768 O O . LYS A 1 91 ? -29.947 -4.360 30.454 1.00 62.56 91 LYS A O 1
ATOM 773 N N . ASP A 1 92 ? -29.311 -6.483 30.717 1.00 60.69 92 ASP A N 1
ATOM 774 C CA . ASP A 1 92 ? -28.234 -6.232 31.650 1.00 60.69 92 ASP A CA 1
ATOM 775 C C . ASP A 1 92 ? -27.007 -5.661 30.921 1.00 60.69 92 ASP A C 1
ATOM 777 O O . ASP A 1 92 ? -26.385 -6.262 30.043 1.00 60.69 92 ASP A O 1
ATOM 781 N N . ALA A 1 93 ? -26.645 -4.440 31.310 1.00 60.47 93 ALA A N 1
ATOM 782 C CA . ALA A 1 93 ? -25.457 -3.747 30.832 1.00 60.47 93 ALA A CA 1
ATOM 783 C C . ALA A 1 93 ? -24.212 -4.194 31.619 1.00 60.47 93 ALA A C 1
ATOM 785 O O . ALA A 1 93 ? -23.451 -3.366 32.121 1.00 60.47 93 ALA A O 1
ATOM 786 N N . THR A 1 94 ? -23.999 -5.503 31.765 1.00 67.31 94 THR A N 1
ATOM 787 C CA . THR A 1 94 ? -22.762 -6.019 32.360 1.00 67.31 94 THR A CA 1
ATOM 788 C C . THR A 1 94 ? -21.640 -6.029 31.308 1.00 67.31 94 THR A C 1
ATOM 790 O O . THR A 1 94 ? -21.898 -6.309 30.141 1.00 67.31 94 THR A O 1
ATOM 793 N N . PRO A 1 95 ? -20.373 -5.732 31.661 1.00 59.69 95 PRO A N 1
ATOM 794 C CA . PRO A 1 95 ? -19.265 -5.674 30.694 1.00 59.69 95 PRO A CA 1
ATOM 795 C C . PRO A 1 95 ? -19.060 -6.960 29.879 1.00 59.69 95 PRO A C 1
ATOM 797 O O . PRO A 1 95 ? -18.496 -6.925 28.789 1.00 59.69 95 PRO A O 1
ATOM 800 N N . ASN A 1 96 ? -19.511 -8.089 30.428 1.00 63.44 96 ASN A N 1
ATOM 801 C CA . ASN A 1 96 ? -19.374 -9.412 29.839 1.00 63.44 96 ASN A CA 1
ATOM 802 C C . ASN A 1 96 ? -20.642 -9.874 29.109 1.00 63.44 96 ASN A C 1
ATOM 804 O O . ASN A 1 96 ? -20.616 -10.960 28.532 1.00 63.44 96 ASN A O 1
ATOM 808 N N . SER A 1 97 ? -21.737 -9.105 29.115 1.00 65.38 97 SER A N 1
ATOM 809 C CA . SER A 1 97 ? -22.944 -9.505 28.395 1.00 65.38 97 SER A CA 1
ATOM 810 C C . SER A 1 97 ? -22.703 -9.452 26.886 1.00 65.38 97 SER A C 1
ATOM 812 O O . SER A 1 97 ? -21.959 -8.604 26.377 1.00 65.38 97 SER A O 1
ATOM 814 N N . LEU A 1 98 ? -23.322 -10.378 26.151 1.00 66.94 98 LEU A N 1
ATOM 815 C CA . LEU A 1 98 ? -23.219 -10.455 24.690 1.00 66.94 98 LEU A CA 1
ATOM 816 C C . LEU A 1 98 ? -23.511 -9.099 24.003 1.00 66.94 98 LEU A C 1
ATOM 818 O O . LEU A 1 98 ? -22.751 -8.719 23.108 1.00 66.94 98 LEU A O 1
ATOM 822 N N . PRO A 1 99 ? -24.528 -8.316 24.432 1.00 63.28 99 PRO A N 1
ATOM 823 C CA . PRO A 1 99 ? -24.802 -6.990 23.881 1.00 63.28 99 PRO A CA 1
ATOM 824 C C . PRO A 1 99 ? -23.662 -5.994 24.112 1.00 63.28 99 PRO A C 1
ATOM 826 O O . PRO A 1 99 ? -23.324 -5.233 23.204 1.00 63.28 99 PRO A O 1
ATOM 829 N N . MET A 1 100 ? -23.040 -6.006 25.296 1.00 67.38 100 MET A N 1
ATOM 830 C CA . MET A 1 100 ? -21.913 -5.123 25.599 1.00 67.38 100 MET A CA 1
ATOM 831 C C . MET A 1 100 ? -20.662 -5.526 24.809 1.00 67.38 100 MET A C 1
ATOM 833 O O . MET A 1 100 ? -19.991 -4.663 24.247 1.00 67.38 100 MET A O 1
ATOM 837 N N . GLN A 1 101 ? -20.387 -6.829 24.681 1.00 65.62 101 GLN A N 1
ATOM 838 C CA . GLN A 1 101 ? -19.294 -7.338 23.844 1.00 65.62 101 GLN A CA 1
ATOM 839 C C . GLN A 1 101 ? -19.494 -6.961 22.367 1.00 65.62 101 GLN A C 1
ATOM 841 O O . GLN A 1 101 ? -18.551 -6.543 21.693 1.00 65.62 101 GLN A O 1
ATOM 846 N N . MET A 1 102 ? -20.729 -7.036 21.865 1.00 60.59 102 MET A N 1
ATOM 847 C CA . MET A 1 102 ? -21.078 -6.568 20.522 1.00 60.59 102 MET A CA 1
ATOM 848 C C . MET A 1 102 ? -20.891 -5.050 20.365 1.00 60.59 102 MET A C 1
ATOM 850 O O . MET A 1 102 ? -20.327 -4.614 19.361 1.00 60.59 102 MET A O 1
ATOM 854 N N . ALA A 1 103 ? -21.293 -4.247 21.355 1.00 59.56 103 ALA A N 1
ATOM 855 C CA . ALA A 1 103 ? -21.107 -2.793 21.351 1.00 59.56 103 ALA A CA 1
ATOM 856 C C . ALA A 1 103 ? -19.619 -2.378 21.419 1.00 59.56 103 ALA A C 1
ATOM 858 O O . ALA A 1 103 ? -19.203 -1.410 20.778 1.00 59.56 103 ALA A O 1
ATOM 859 N N . GLU A 1 104 ? -18.789 -3.131 22.145 1.00 60.22 104 GLU A N 1
ATOM 860 C CA . GLU A 1 104 ? -17.331 -2.954 22.190 1.00 60.22 104 GLU A CA 1
ATOM 861 C C . GLU A 1 104 ? -16.698 -3.220 20.809 1.00 60.22 104 GLU A C 1
ATOM 863 O O . GLU A 1 104 ? -15.821 -2.476 20.360 1.00 60.22 104 GLU A O 1
ATOM 868 N N . MET A 1 105 ? -17.179 -4.242 20.086 1.00 52.72 105 MET A N 1
ATOM 869 C CA . MET A 1 105 ? -16.727 -4.529 18.719 1.00 52.72 105 MET A CA 1
ATOM 870 C C . MET A 1 105 ? -17.132 -3.437 17.720 1.00 52.72 105 MET A C 1
ATOM 872 O O . MET A 1 105 ? -16.335 -3.092 16.845 1.00 52.72 105 MET A O 1
ATOM 876 N N . GLU A 1 106 ? -18.319 -2.838 17.872 1.00 54.44 106 GLU A N 1
ATOM 877 C CA . GLU A 1 106 ? -18.768 -1.699 17.054 1.00 54.44 106 GLU A CA 1
ATOM 878 C C . GLU A 1 106 ? -17.859 -0.461 17.220 1.00 54.44 106 GLU A C 1
ATOM 880 O O . GLU A 1 106 ? -17.669 0.306 16.273 1.00 54.44 106 GLU A O 1
ATOM 885 N N . LYS A 1 107 ? -17.202 -0.295 18.378 1.00 50.59 107 LYS A N 1
ATOM 886 C CA . LYS A 1 107 ? -16.241 0.798 18.622 1.00 50.59 107 LYS A CA 1
ATOM 887 C C . LYS A 1 107 ? -14.894 0.640 17.905 1.00 50.59 107 LYS A C 1
ATOM 889 O O . LYS A 1 107 ? -14.133 1.607 17.835 1.00 50.59 107 LYS A O 1
ATOM 894 N N . LYS A 1 108 ? -14.564 -0.534 17.353 1.00 52.41 108 LYS A N 1
ATOM 895 C CA . LYS A 1 108 ? -13.211 -0.850 16.848 1.00 52.41 108 LYS A CA 1
ATOM 896 C C . LYS A 1 108 ? -12.953 -0.496 15.371 1.00 52.41 108 LYS A C 1
ATOM 898 O O . LYS A 1 108 ? -11.952 -0.933 14.808 1.00 52.41 108 LYS A O 1
ATOM 903 N N . ASN A 1 109 ? -13.780 0.354 14.756 1.00 51.97 109 ASN A N 1
ATOM 904 C CA . ASN A 1 109 ? -13.698 0.747 13.335 1.00 51.97 109 ASN A CA 1
ATOM 905 C C . ASN A 1 109 ? -12.492 1.635 12.943 1.00 51.97 109 ASN A C 1
ATOM 907 O O . ASN A 1 109 ? -12.422 2.120 11.817 1.00 51.97 109 ASN A O 1
ATOM 911 N N . ASN A 1 110 ? -11.516 1.842 13.832 1.00 57.25 110 ASN A N 1
ATOM 912 C CA . ASN A 1 110 ? -10.379 2.740 13.593 1.00 57.25 110 ASN A CA 1
ATOM 913 C C . ASN A 1 110 ? -9.105 2.024 13.097 1.00 57.25 110 ASN A C 1
ATOM 915 O O . ASN A 1 110 ? -7.999 2.538 13.257 1.00 57.25 110 ASN A O 1
ATOM 919 N N . GLN A 1 111 ? -9.235 0.817 12.532 1.00 61.06 111 GLN A N 1
ATOM 920 C CA . GLN A 1 111 ? -8.083 0.028 12.068 1.00 61.06 111 GLN A CA 1
ATOM 921 C C . GLN A 1 111 ? -7.388 0.630 10.833 1.00 61.06 111 GLN A C 1
ATOM 923 O O . GLN A 1 111 ? -6.201 0.388 10.623 1.00 61.06 111 GLN A O 1
ATOM 928 N N . VAL A 1 112 ? -8.084 1.453 10.040 1.00 72.81 112 VAL A N 1
ATOM 929 C CA . VAL A 1 112 ? -7.517 2.099 8.846 1.00 72.81 112 VAL A CA 1
ATOM 930 C C . VAL A 1 112 ? -6.886 3.443 9.223 1.00 72.81 112 VAL A C 1
ATOM 932 O O . VAL A 1 112 ? -7.524 4.494 9.174 1.00 72.81 112 VAL A O 1
ATOM 935 N N . SER A 1 113 ? -5.610 3.412 9.608 1.00 81.50 113 SER A N 1
ATOM 936 C CA . SER A 1 113 ? -4.836 4.613 9.939 1.00 81.50 113 SER A CA 1
ATOM 937 C C . SER A 1 113 ? -4.288 5.323 8.693 1.00 81.50 113 SER A C 1
ATOM 939 O O . SER A 1 113 ? -4.166 4.737 7.616 1.00 81.50 113 SER A O 1
ATOM 941 N N . PHE A 1 114 ? -3.903 6.597 8.837 1.00 83.62 114 PHE A N 1
ATOM 942 C CA . PHE A 1 114 ? -3.188 7.326 7.780 1.00 83.62 114 PHE A CA 1
ATOM 943 C C . PHE A 1 114 ? -1.897 6.605 7.364 1.00 83.62 114 PHE A C 1
ATOM 945 O O . PHE A 1 114 ? -1.644 6.464 6.171 1.00 83.62 114 PHE A O 1
ATOM 952 N N . LEU A 1 115 ? -1.139 6.087 8.341 1.00 80.81 115 LEU A N 1
ATOM 953 C CA . LEU A 1 115 ? 0.081 5.312 8.106 1.00 80.81 115 LEU A CA 1
ATOM 954 C C . LEU A 1 115 ? -0.190 4.095 7.209 1.00 80.81 115 LEU A C 1
ATOM 956 O O . LEU A 1 115 ? 0.534 3.878 6.243 1.00 80.81 115 LEU A O 1
ATOM 960 N N . HIS A 1 116 ? -1.254 3.339 7.491 1.00 82.50 116 HIS A N 1
ATOM 961 C CA . HIS A 1 116 ? -1.634 2.173 6.694 1.00 82.50 116 HIS A CA 1
ATOM 962 C C . HIS A 1 116 ? -1.971 2.559 5.248 1.00 82.50 116 HIS A C 1
ATOM 964 O O . HIS A 1 116 ? -1.451 1.964 4.305 1.00 82.50 116 HIS A O 1
ATOM 970 N N . VAL A 1 117 ? -2.809 3.584 5.060 1.00 87.25 117 VAL A N 1
ATOM 971 C CA . VAL A 1 117 ? -3.220 4.019 3.718 1.00 87.25 117 VAL A CA 1
ATOM 972 C C . VAL A 1 117 ? -2.026 4.534 2.923 1.00 87.25 117 VAL A C 1
ATOM 974 O O . VAL A 1 117 ? -1.839 4.086 1.797 1.00 87.25 117 VAL A O 1
ATOM 977 N N . PHE A 1 118 ? -1.203 5.402 3.520 1.00 86.69 118 PHE A N 1
ATOM 978 C CA . PHE A 1 118 ? 0.005 5.937 2.894 1.00 86.69 118 PHE A CA 1
ATOM 979 C C . PHE A 1 118 ? 0.978 4.821 2.498 1.00 86.69 118 PHE A C 1
ATOM 981 O O . PHE A 1 118 ? 1.506 4.832 1.385 1.00 86.69 118 PHE A O 1
ATOM 988 N N . HIS A 1 119 ? 1.169 3.828 3.373 1.00 84.38 119 HIS A N 1
ATOM 989 C CA . HIS A 1 119 ? 2.033 2.688 3.094 1.00 84.38 119 HIS A CA 1
ATOM 990 C C . HIS A 1 119 ? 1.559 1.881 1.892 1.00 84.38 119 HIS A C 1
ATOM 992 O O . HIS A 1 119 ? 2.283 1.730 0.910 1.00 84.38 119 HIS A O 1
ATOM 998 N N . HIS A 1 120 ? 0.314 1.415 1.934 1.00 87.50 120 HIS A N 1
ATOM 999 C CA . HIS A 1 120 ? -0.217 0.544 0.892 1.00 87.50 120 HIS A CA 1
ATOM 1000 C C . HIS A 1 120 ? -0.496 1.271 -0.431 1.00 87.50 120 HIS A C 1
ATOM 1002 O O . HIS A 1 120 ? -0.547 0.612 -1.464 1.00 87.50 120 HIS A O 1
ATOM 1008 N N . SER A 1 121 ? -0.619 2.605 -0.442 1.00 87.25 121 SER A N 1
ATOM 1009 C CA . SER A 1 121 ? -0.695 3.380 -1.688 1.00 87.25 121 SER A CA 1
ATOM 1010 C C . SER A 1 121 ? 0.673 3.670 -2.311 1.00 87.25 121 SER A C 1
ATOM 1012 O O . SER A 1 121 ? 0.783 3.707 -3.533 1.00 87.25 121 SER A O 1
ATOM 1014 N N . SER A 1 122 ? 1.710 3.901 -1.497 1.00 87.19 122 SER A N 1
ATOM 1015 C CA . SER A 1 122 ? 3.045 4.278 -1.991 1.00 87.19 122 SER A CA 1
ATOM 1016 C C . SER A 1 122 ? 3.894 3.074 -2.404 1.00 87.19 122 SER A C 1
ATOM 1018 O O . SER A 1 122 ? 4.599 3.149 -3.410 1.00 87.19 122 SER A O 1
ATOM 1020 N N . MET A 1 123 ? 3.789 1.947 -1.690 1.00 84.12 123 MET A N 1
ATOM 1021 C CA . MET A 1 123 ? 4.601 0.750 -1.944 1.00 84.12 123 MET A CA 1
ATOM 1022 C C . MET A 1 123 ? 4.439 0.169 -3.361 1.00 84.12 123 MET A C 1
ATOM 1024 O O . MET A 1 123 ? 5.462 -0.079 -3.993 1.00 84.12 123 MET A O 1
ATOM 1028 N N . PRO A 1 124 ? 3.227 0.017 -3.938 1.00 88.31 124 PRO A N 1
ATOM 1029 C CA . PRO A 1 124 ? 3.079 -0.498 -5.304 1.00 88.31 124 PRO A CA 1
ATOM 1030 C C . PRO A 1 124 ? 3.707 0.410 -6.366 1.00 88.31 124 PRO A C 1
ATOM 1032 O O . PRO A 1 124 ? 4.277 -0.078 -7.341 1.00 88.31 124 PRO A O 1
ATOM 1035 N N . LEU A 1 125 ? 3.626 1.732 -6.171 1.00 87.62 125 LEU A N 1
ATOM 1036 C CA . LEU A 1 125 ? 4.240 2.706 -7.071 1.00 87.62 125 LEU A CA 1
ATOM 1037 C C . LEU A 1 125 ? 5.765 2.608 -7.010 1.00 87.62 125 LEU A C 1
ATOM 1039 O O . LEU A 1 125 ? 6.427 2.565 -8.044 1.00 87.62 125 LEU A O 1
ATOM 1043 N N . PHE A 1 126 ? 6.309 2.520 -5.798 1.00 84.62 126 PHE A N 1
ATOM 1044 C CA . PHE A 1 126 ? 7.738 2.358 -5.585 1.00 84.62 126 PHE A CA 1
ATOM 1045 C C . PHE A 1 126 ? 8.262 1.042 -6.166 1.00 84.62 126 PHE A C 1
ATOM 1047 O O . PHE A 1 126 ? 9.232 1.053 -6.918 1.00 84.62 126 PHE A O 1
ATOM 1054 N N . SER A 1 127 ? 7.586 -0.081 -5.904 1.00 85.12 127 SER A N 1
ATOM 1055 C CA . SER A 1 127 ? 7.956 -1.383 -6.466 1.00 85.12 127 SER A CA 1
ATOM 1056 C C . SER A 1 127 ? 7.908 -1.395 -7.994 1.00 85.12 127 SER A C 1
ATOM 1058 O O . SER A 1 127 ? 8.765 -2.016 -8.616 1.00 85.12 127 SER A O 1
ATOM 1060 N N . TRP A 1 128 ? 6.952 -0.689 -8.611 1.00 89.06 128 TRP A N 1
ATOM 1061 C CA . TRP A 1 128 ? 6.883 -0.555 -10.069 1.00 89.06 128 TRP A CA 1
ATOM 1062 C C . TRP A 1 128 ? 8.109 0.177 -10.631 1.00 89.06 128 TRP A C 1
ATOM 1064 O O . TRP A 1 128 ? 8.699 -0.278 -11.609 1.00 89.06 128 TRP A O 1
ATOM 1074 N N . ILE A 1 129 ? 8.522 1.283 -10.000 1.00 85.94 129 ILE A N 1
ATOM 1075 C CA . ILE A 1 129 ? 9.717 2.038 -10.406 1.00 85.94 129 ILE A CA 1
ATOM 1076 C C . ILE A 1 129 ? 10.969 1.182 -10.181 1.00 85.94 129 ILE A C 1
ATOM 1078 O O . ILE A 1 129 ? 11.783 1.018 -11.085 1.00 85.94 129 ILE A O 1
ATOM 1082 N N . LEU A 1 130 ? 11.105 0.566 -9.009 1.00 81.50 130 LEU A N 1
ATOM 1083 C CA . LEU A 1 130 ? 12.260 -0.266 -8.697 1.00 81.50 130 LEU A CA 1
ATOM 1084 C C . LEU A 1 130 ? 12.424 -1.408 -9.708 1.00 81.50 130 LEU A C 1
ATOM 1086 O O . LEU A 1 130 ? 13.484 -1.550 -10.308 1.00 81.50 130 LEU A O 1
ATOM 1090 N N . LEU A 1 131 ? 11.359 -2.167 -9.975 1.00 85.19 131 LEU A N 1
ATOM 1091 C CA . LEU A 1 131 ? 11.400 -3.281 -10.922 1.00 85.19 131 LEU A CA 1
ATOM 1092 C C . LEU A 1 131 ? 11.698 -2.821 -12.357 1.00 85.19 131 LEU A C 1
ATOM 1094 O O . LEU A 1 131 ? 12.283 -3.566 -13.140 1.00 85.19 131 LEU A O 1
ATOM 1098 N N . ARG A 1 132 ? 11.321 -1.588 -12.707 1.00 85.31 132 ARG A N 1
ATOM 1099 C CA . ARG A 1 132 ? 11.544 -1.027 -14.040 1.00 85.31 132 ARG A CA 1
ATOM 1100 C C . ARG A 1 132 ? 12.999 -0.656 -14.318 1.00 85.31 132 ARG A C 1
ATOM 1102 O O . ARG A 1 132 ? 13.443 -0.811 -15.454 1.00 85.31 132 ARG A O 1
ATOM 1109 N N . TRP A 1 133 ? 13.711 -0.119 -13.330 1.00 81.62 133 TRP A N 1
ATOM 1110 C CA . TRP A 1 133 ? 15.072 0.410 -13.516 1.00 81.62 133 TRP A CA 1
ATOM 1111 C C . TRP A 1 133 ? 16.158 -0.421 -12.828 1.00 81.62 133 TRP A C 1
ATOM 1113 O O . TRP A 1 133 ? 17.312 -0.366 -13.242 1.00 81.62 133 TRP A O 1
ATOM 1123 N N . ALA A 1 134 ? 15.803 -1.223 -11.828 1.00 78.69 134 ALA A N 1
ATOM 1124 C CA . ALA A 1 134 ? 16.708 -2.139 -11.145 1.00 78.69 134 ALA A CA 1
ATOM 1125 C C . ALA A 1 134 ? 15.963 -3.408 -10.683 1.00 78.69 134 ALA A C 1
ATOM 1127 O O . ALA A 1 134 ? 15.720 -3.592 -9.488 1.00 78.69 134 ALA A O 1
ATOM 1128 N N . PRO A 1 135 ? 15.606 -4.324 -11.607 1.00 73.88 135 PRO A N 1
ATOM 1129 C CA . PRO A 1 135 ? 15.065 -5.632 -11.245 1.00 73.88 135 PRO A CA 1
ATOM 1130 C C . PRO A 1 135 ? 16.187 -6.522 -10.679 1.00 73.88 135 PRO A C 1
ATOM 1132 O O . PRO A 1 135 ? 16.714 -7.402 -11.362 1.00 73.88 135 PRO A O 1
ATOM 1135 N N . GLY A 1 136 ? 16.608 -6.254 -9.440 1.00 71.12 136 GLY A N 1
ATOM 1136 C CA . GLY A 1 136 ? 17.667 -6.988 -8.742 1.00 71.12 136 GLY A CA 1
ATOM 1137 C C . GLY A 1 136 ? 18.552 -6.112 -7.848 1.00 71.12 136 GLY A C 1
ATOM 1138 O O . GLY A 1 136 ? 18.305 -4.927 -7.655 1.00 71.12 136 GLY A O 1
ATOM 1139 N N . GLY A 1 137 ? 19.618 -6.707 -7.308 1.00 73.12 137 GLY A N 1
ATOM 1140 C CA . GLY A 1 137 ? 20.624 -6.008 -6.500 1.00 73.12 137 GLY A CA 1
ATOM 1141 C C . GLY A 1 137 ? 20.311 -5.941 -5.003 1.00 73.12 137 GLY A C 1
ATOM 1142 O O . GLY A 1 137 ? 19.382 -6.589 -4.519 1.00 73.12 137 GLY A O 1
ATOM 1143 N N . HIS A 1 138 ? 21.109 -5.160 -4.267 1.00 66.62 138 HIS A N 1
ATOM 1144 C CA . HIS A 1 138 ? 21.047 -5.051 -2.802 1.00 66.62 138 HIS A CA 1
ATOM 1145 C C . HIS A 1 138 ? 19.650 -4.680 -2.290 1.00 66.62 138 HIS A C 1
ATOM 1147 O O . HIS A 1 138 ? 19.215 -5.165 -1.253 1.00 66.62 138 HIS A O 1
ATOM 1153 N N . GLU A 1 139 ? 18.892 -3.902 -3.056 1.00 65.56 139 GLU A N 1
ATOM 1154 C CA . GLU A 1 139 ? 17.553 -3.479 -2.660 1.00 65.56 139 GLU A CA 1
ATOM 1155 C C . GLU A 1 139 ? 16.539 -4.633 -2.533 1.00 65.56 139 GLU A C 1
ATOM 1157 O O . GLU A 1 139 ? 15.627 -4.580 -1.706 1.00 65.56 139 GLU A O 1
ATOM 1162 N N . THR A 1 140 ? 16.746 -5.743 -3.251 1.00 70.56 140 THR A N 1
ATOM 1163 C CA . THR A 1 140 ? 15.930 -6.962 -3.077 1.00 70.56 140 THR A CA 1
ATOM 1164 C C . THR A 1 140 ? 16.096 -7.598 -1.694 1.00 70.56 140 THR A C 1
ATOM 1166 O O . THR 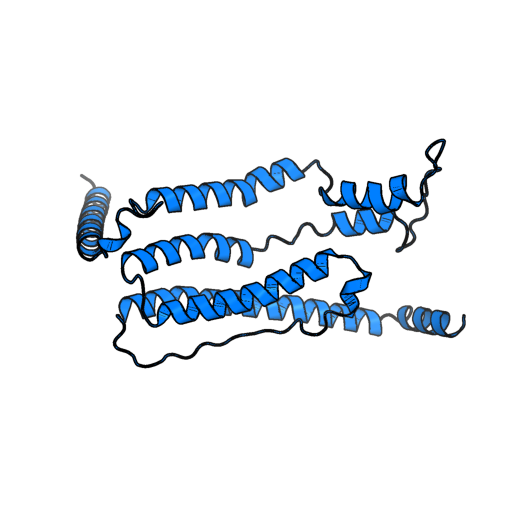A 1 140 ? 15.156 -8.219 -1.196 1.00 70.56 140 THR A O 1
ATOM 1169 N N . PHE A 1 141 ? 17.232 -7.378 -1.020 1.00 71.19 141 PHE A N 1
ATOM 1170 C CA . PHE A 1 141 ? 17.453 -7.818 0.360 1.00 71.19 141 PHE A CA 1
ATOM 1171 C C . PHE A 1 141 ? 16.500 -7.115 1.337 1.00 71.19 141 PHE A C 1
ATOM 1173 O O . PHE A 1 141 ? 15.952 -7.754 2.236 1.00 71.19 141 PHE A O 1
ATOM 1180 N N . GLY A 1 142 ? 16.212 -5.829 1.104 1.00 67.12 142 GLY A N 1
ATOM 1181 C CA . GLY A 1 142 ? 15.173 -5.102 1.838 1.00 67.12 142 GLY A CA 1
ATOM 1182 C C . GLY A 1 142 ? 13.796 -5.754 1.679 1.00 67.12 142 GLY A C 1
ATOM 1183 O O . GLY A 1 142 ? 13.069 -5.910 2.658 1.00 67.12 142 GLY A O 1
ATOM 1184 N N . GLY A 1 143 ? 13.475 -6.234 0.472 1.00 70.44 143 GLY A N 1
ATOM 1185 C CA . GLY A 1 143 ? 12.262 -7.011 0.199 1.00 70.44 143 GLY A CA 1
ATOM 1186 C C . GLY A 1 143 ? 12.189 -8.335 0.970 1.00 70.44 143 GLY A C 1
ATOM 1187 O O . GLY A 1 143 ? 11.128 -8.673 1.492 1.00 70.44 143 GLY A O 1
ATOM 1188 N N . VAL A 1 144 ? 13.307 -9.056 1.104 1.00 73.44 144 VAL A N 1
ATOM 1189 C CA . VAL A 1 144 ? 13.387 -10.310 1.881 1.00 73.44 144 VAL A CA 1
ATOM 1190 C C . VAL A 1 144 ? 13.130 -10.058 3.366 1.00 73.44 144 VAL A C 1
ATOM 1192 O O . VAL A 1 144 ? 12.309 -10.739 3.979 1.00 73.44 144 VAL A O 1
ATOM 1195 N N . ILE A 1 145 ? 13.782 -9.050 3.946 1.00 74.38 145 ILE A N 1
ATOM 1196 C CA . ILE A 1 145 ? 13.563 -8.676 5.348 1.00 74.38 145 ILE A CA 1
ATOM 1197 C C . ILE A 1 145 ? 12.127 -8.201 5.567 1.00 74.38 145 ILE A C 1
ATOM 1199 O O . ILE A 1 145 ? 11.488 -8.614 6.533 1.00 74.38 145 ILE A O 1
ATOM 1203 N N . ASN A 1 146 ? 11.585 -7.396 4.651 1.00 74.75 146 ASN A N 1
ATOM 1204 C CA . ASN A 1 146 ? 10.189 -6.979 4.694 1.00 74.75 146 ASN A CA 1
ATOM 1205 C C . ASN A 1 146 ? 9.240 -8.188 4.673 1.00 74.75 146 ASN A C 1
ATOM 1207 O O . ASN A 1 146 ? 8.331 -8.269 5.495 1.00 74.75 146 ASN A O 1
ATOM 1211 N N . ALA A 1 147 ? 9.477 -9.167 3.796 1.00 77.50 147 ALA A N 1
ATOM 1212 C CA . ALA A 1 147 ? 8.686 -10.393 3.747 1.00 77.50 147 ALA A CA 1
ATOM 1213 C C . ALA A 1 147 ? 8.740 -11.163 5.077 1.00 77.50 147 ALA A C 1
ATOM 1215 O O . ALA A 1 147 ? 7.696 -11.587 5.572 1.00 77.50 147 ALA A O 1
ATOM 1216 N N . LEU A 1 148 ? 9.916 -11.275 5.705 1.00 78.38 148 LEU A N 1
ATOM 1217 C CA . LEU A 1 148 ? 10.057 -11.888 7.029 1.00 78.38 148 LEU A CA 1
ATOM 1218 C C . LEU A 1 148 ? 9.265 -11.128 8.100 1.00 78.38 148 LEU A C 1
ATOM 1220 O O . LEU A 1 148 ? 8.507 -11.744 8.848 1.00 78.38 148 LEU A O 1
ATOM 1224 N N . VAL A 1 149 ? 9.364 -9.794 8.145 1.00 76.25 149 VAL A N 1
ATOM 1225 C CA . VAL A 1 149 ? 8.559 -8.960 9.060 1.00 76.25 149 VAL A CA 1
ATOM 1226 C C . VAL A 1 149 ? 7.071 -9.191 8.835 1.00 76.25 149 VAL A C 1
ATOM 1228 O O . VAL A 1 149 ? 6.322 -9.350 9.797 1.00 76.25 149 VAL A O 1
ATOM 1231 N N . HIS A 1 150 ? 6.635 -9.251 7.578 1.00 75.44 150 HIS A N 1
ATOM 1232 C CA . HIS A 1 150 ? 5.241 -9.494 7.238 1.00 75.44 150 HIS A CA 1
ATOM 1233 C C . HIS A 1 150 ? 4.769 -10.883 7.664 1.00 75.44 150 HIS A C 1
ATOM 1235 O O . HIS A 1 150 ? 3.650 -10.988 8.161 1.00 75.44 150 HIS A O 1
ATOM 1241 N N . VAL A 1 151 ? 5.599 -11.925 7.559 1.00 80.12 151 VAL A N 1
ATOM 1242 C CA . VAL A 1 151 ? 5.270 -13.251 8.107 1.00 80.12 151 VAL A CA 1
ATOM 1243 C C . VAL A 1 151 ? 4.967 -13.142 9.602 1.00 80.12 151 VAL A C 1
ATOM 1245 O O . VAL A 1 151 ? 3.908 -13.595 10.040 1.00 80.12 151 VAL A O 1
ATOM 1248 N N . PHE A 1 152 ? 5.821 -12.477 10.384 1.00 77.44 152 PHE A N 1
ATOM 1249 C CA . PHE A 1 152 ? 5.583 -12.291 11.820 1.00 77.44 152 PHE A CA 1
ATOM 1250 C C . PHE A 1 152 ? 4.361 -11.406 12.113 1.00 77.44 152 PHE A C 1
ATOM 1252 O O . PHE A 1 152 ? 3.536 -11.750 12.961 1.00 77.44 152 PHE A O 1
ATOM 1259 N N . MET A 1 153 ? 4.205 -10.292 11.397 1.00 75.75 153 MET A N 1
ATOM 1260 C CA . MET A 1 153 ? 3.119 -9.330 11.601 1.00 75.75 153 MET A CA 1
ATOM 1261 C C . MET A 1 153 ? 1.748 -9.916 11.234 1.00 75.75 153 MET A C 1
ATOM 1263 O O . MET A 1 153 ? 0.791 -9.773 11.995 1.00 75.75 153 MET A O 1
ATOM 1267 N N . TYR A 1 154 ? 1.631 -10.607 10.098 1.00 75.62 154 TYR A N 1
ATOM 1268 C CA . TYR A 1 154 ? 0.375 -11.247 9.707 1.00 75.62 154 TYR A CA 1
ATOM 1269 C C . TYR A 1 154 ? 0.063 -12.463 10.575 1.00 75.62 154 TYR A C 1
ATOM 1271 O O . TYR A 1 154 ? -1.101 -12.650 10.920 1.00 75.62 154 TYR A O 1
ATOM 1279 N N . SER A 1 155 ? 1.073 -13.223 11.014 1.00 77.06 155 SER A N 1
ATOM 1280 C CA . SER A 1 155 ? 0.874 -14.280 12.017 1.00 77.06 155 SER A CA 1
ATOM 1281 C C . SER A 1 155 ? 0.318 -13.699 13.318 1.00 77.06 155 SER A C 1
ATOM 1283 O O . SER A 1 155 ? -0.641 -14.226 13.875 1.00 77.06 155 SER A O 1
ATOM 1285 N N . TYR A 1 156 ? 0.848 -12.558 13.768 1.00 72.75 156 TYR A N 1
ATOM 1286 C CA . TYR A 1 156 ? 0.319 -11.841 14.926 1.00 72.75 156 TYR A CA 1
ATOM 1287 C C . TYR A 1 156 ? -1.138 -11.394 14.724 1.00 72.75 156 TYR A C 1
ATOM 1289 O O . TYR A 1 156 ? -1.963 -11.592 15.618 1.00 72.75 156 TYR A O 1
ATOM 1297 N N . TYR A 1 157 ? -1.489 -10.818 13.569 1.00 71.38 157 TYR A N 1
ATOM 1298 C CA . TYR A 1 157 ? -2.872 -10.410 13.290 1.00 71.38 157 TYR A CA 1
ATOM 1299 C C . TYR A 1 157 ? -3.828 -11.594 13.181 1.00 71.38 157 TYR A C 1
ATOM 1301 O O . TYR A 1 157 ? -4.936 -11.521 13.710 1.00 71.38 157 TYR A O 1
ATOM 1309 N N . PHE A 1 158 ? -3.391 -12.693 12.569 1.00 76.81 158 PHE A N 1
ATOM 1310 C CA . PHE A 1 158 ? -4.152 -13.933 12.517 1.00 76.81 158 PHE A CA 1
ATOM 1311 C C . PHE A 1 158 ? -4.432 -14.462 13.928 1.00 76.81 158 PHE A C 1
ATOM 1313 O O . PHE A 1 158 ? -5.593 -14.645 14.287 1.00 76.81 158 PHE A O 1
ATOM 1320 N N . LEU A 1 159 ? -3.408 -14.589 14.777 1.00 74.50 159 LEU A N 1
ATOM 1321 C CA . LEU A 1 159 ? -3.567 -15.034 16.168 1.00 74.50 159 LEU A CA 1
ATOM 1322 C C . LEU A 1 159 ? -4.440 -14.075 16.991 1.00 74.50 159 LEU A C 1
ATOM 1324 O O . LEU A 1 159 ? -5.260 -14.514 17.792 1.00 74.50 159 LEU A O 1
ATOM 1328 N N . SER A 1 160 ? -4.331 -12.768 16.744 1.00 68.31 160 SER A N 1
ATOM 1329 C CA . SER A 1 160 ? -5.188 -11.749 17.368 1.00 68.31 160 SER A CA 1
ATOM 1330 C C . SER A 1 160 ? -6.659 -11.856 16.940 1.00 68.31 160 SER A C 1
ATOM 1332 O O . SER A 1 160 ? -7.536 -11.374 17.656 1.00 68.31 160 SER A O 1
ATOM 1334 N N . SER A 1 161 ? -6.945 -12.469 15.784 1.00 69.81 161 SER A N 1
ATOM 1335 C CA . SER A 1 161 ? -8.311 -12.686 15.288 1.00 69.81 161 SER A CA 1
ATOM 1336 C C . SER A 1 161 ? -9.002 -13.916 15.893 1.00 69.81 161 SER A C 1
ATOM 1338 O O . SER A 1 161 ? -10.227 -13.998 15.843 1.00 69.81 161 SER A O 1
ATOM 1340 N N . LEU A 1 162 ? -8.251 -14.824 16.536 1.00 76.31 162 LEU A N 1
ATOM 1341 C CA . LEU A 1 162 ? -8.776 -16.052 17.159 1.00 76.31 162 LEU A CA 1
ATOM 1342 C C . LEU A 1 162 ? -9.490 -15.812 18.505 1.00 76.31 162 LEU A C 1
ATOM 1344 O O . LEU A 1 162 ? -9.959 -16.754 19.140 1.00 76.31 162 LEU A O 1
ATOM 1348 N N . GLY A 1 163 ? -9.607 -14.552 18.931 1.00 67.06 163 GLY A N 1
ATOM 1349 C CA . GLY A 1 163 ? -10.443 -14.129 20.052 1.00 67.06 163 GLY A CA 1
ATOM 1350 C C . GLY A 1 163 ? -9.679 -13.743 21.328 1.00 67.06 163 GLY A C 1
ATOM 1351 O O . GLY A 1 163 ? -8.445 -13.780 21.376 1.00 67.06 163 GLY A O 1
ATOM 1352 N N . PRO A 1 164 ? -10.411 -13.345 22.388 1.00 60.47 164 PRO A N 1
ATOM 1353 C CA . PRO A 1 164 ? -9.835 -12.807 23.624 1.00 60.47 164 PRO A CA 1
ATOM 1354 C C . PRO A 1 164 ? -8.952 -13.805 24.383 1.00 60.47 164 PRO A C 1
ATOM 1356 O O . PRO A 1 164 ? -8.048 -13.390 25.104 1.00 60.47 164 PRO A O 1
ATOM 1359 N N . SER A 1 165 ? -9.176 -15.109 24.196 1.00 66.62 165 SER A N 1
ATOM 1360 C CA . SER A 1 165 ? -8.435 -16.182 24.871 1.00 66.62 165 SER A CA 1
ATOM 1361 C C . SER A 1 165 ? -6.969 -16.277 24.433 1.00 66.62 165 SER A C 1
ATOM 1363 O O . SER A 1 165 ? -6.136 -16.736 25.207 1.00 66.62 165 SER A O 1
ATOM 1365 N N . ILE A 1 166 ? -6.633 -15.818 23.219 1.00 63.19 166 ILE A N 1
ATOM 1366 C CA . ILE A 1 166 ? -5.257 -15.840 22.679 1.00 63.19 166 ILE A CA 1
ATOM 1367 C C . ILE A 1 166 ? -4.518 -14.524 22.985 1.00 63.19 166 ILE A C 1
ATOM 1369 O O . ILE A 1 166 ? -3.292 -14.501 23.092 1.00 63.19 166 ILE A O 1
ATOM 1373 N N . ALA A 1 167 ? -5.258 -13.431 23.213 1.00 61.09 167 ALA A N 1
ATOM 1374 C CA . ALA A 1 167 ? -4.717 -12.112 23.541 1.00 61.09 167 ALA A CA 1
ATOM 1375 C C . ALA A 1 167 ? -3.677 -12.078 24.688 1.00 61.09 167 ALA A C 1
ATOM 1377 O O . ALA A 1 167 ? -2.692 -11.348 24.539 1.00 61.09 167 ALA A O 1
ATOM 1378 N N . PRO A 1 168 ? -3.815 -12.833 25.802 1.00 65.38 168 PRO A N 1
ATOM 1379 C CA . PRO A 1 168 ? -2.814 -12.819 26.873 1.00 65.38 168 PRO A CA 1
ATOM 1380 C C . PRO A 1 168 ? -1.474 -13.468 26.486 1.00 65.38 168 PRO A C 1
ATOM 1382 O O . PRO A 1 168 ? -0.457 -13.145 27.094 1.00 65.38 168 PRO A O 1
ATOM 1385 N N . TYR A 1 169 ? -1.437 -14.326 25.462 1.00 68.19 169 TYR A N 1
ATOM 1386 C CA . TYR A 1 169 ? -0.218 -15.023 25.029 1.00 68.19 169 TYR A CA 1
ATOM 1387 C C . TYR A 1 169 ? 0.620 -14.223 24.014 1.00 68.19 169 TYR A C 1
ATOM 1389 O O . TYR A 1 169 ? 1.729 -14.625 23.670 1.00 68.19 169 TYR A O 1
ATOM 1397 N N . LEU A 1 170 ? 0.140 -13.062 23.555 1.00 67.56 170 LEU A N 1
ATOM 1398 C CA . LEU A 1 170 ? 0.794 -12.215 22.548 1.00 67.56 170 LEU A CA 1
ATOM 1399 C C . LEU A 1 170 ? 1.769 -11.193 23.172 1.00 67.56 170 LEU A C 1
ATOM 1401 O O . LEU A 1 170 ? 1.624 -9.976 23.009 1.00 67.56 170 LEU A O 1
ATOM 1405 N N . TRP A 1 171 ? 2.769 -11.678 23.914 1.00 61.47 171 TRP A N 1
ATOM 1406 C CA . TRP A 1 171 ? 3.695 -10.835 24.687 1.00 61.47 171 TRP A CA 1
ATOM 1407 C C . TRP A 1 171 ? 4.805 -10.166 23.847 1.00 61.47 171 TRP A C 1
ATOM 1409 O O . TRP A 1 171 ? 5.287 -9.098 24.222 1.00 61.47 171 TRP A O 1
ATOM 1419 N N . TRP A 1 172 ? 5.158 -10.707 22.674 1.00 62.72 172 TRP A N 1
ATOM 1420 C CA . TRP A 1 172 ? 6.281 -10.250 21.826 1.00 62.72 172 TRP A CA 1
ATOM 1421 C C . TRP A 1 172 ? 5.950 -9.125 20.825 1.00 62.72 172 TRP A C 1
ATOM 1423 O O . TRP A 1 172 ? 6.583 -8.996 19.782 1.00 62.72 172 TRP A O 1
ATOM 1433 N N . LYS A 1 173 ? 4.977 -8.263 21.122 1.00 55.69 173 LYS A N 1
ATOM 1434 C CA . LYS A 1 173 ? 4.469 -7.202 20.218 1.00 55.69 173 LYS A CA 1
ATOM 1435 C C . LYS A 1 173 ? 5.480 -6.129 19.754 1.00 55.69 173 LYS A C 1
ATOM 1437 O O . LYS A 1 173 ? 5.084 -5.200 19.055 1.00 55.69 173 LYS A O 1
ATOM 1442 N N . ASN A 1 174 ? 6.747 -6.218 20.153 1.00 51.53 174 ASN A N 1
ATOM 1443 C CA . ASN A 1 174 ? 7.788 -5.252 19.822 1.00 51.53 174 ASN A CA 1
ATOM 1444 C C . ASN A 1 174 ? 8.785 -5.885 18.847 1.00 51.53 174 ASN A C 1
ATOM 1446 O O . ASN A 1 174 ? 9.743 -6.533 19.263 1.00 51.53 174 ASN A O 1
ATOM 1450 N N . SER A 1 175 ? 8.580 -5.671 17.552 1.00 48.16 175 SER A N 1
ATOM 1451 C CA . SER A 1 175 ? 9.588 -5.980 16.538 1.00 48.16 175 SER A CA 1
ATOM 1452 C C . SER A 1 175 ? 9.859 -4.719 15.727 1.00 48.16 175 SER A C 1
ATOM 1454 O O . SER A 1 175 ? 8.962 -4.189 15.077 1.00 48.16 175 SER A O 1
ATOM 1456 N N . VAL A 1 176 ? 11.092 -4.222 15.805 1.00 47.78 176 VAL A N 1
ATOM 1457 C CA . VAL A 1 176 ? 11.633 -3.153 14.957 1.00 47.78 176 VAL A CA 1
ATOM 1458 C C . VAL A 1 176 ? 12.836 -3.748 14.241 1.00 47.78 176 VAL A C 1
ATOM 1460 O O . VAL A 1 176 ? 13.677 -4.367 14.891 1.00 47.78 176 VAL A O 1
ATOM 1463 N N . ILE A 1 177 ? 12.916 -3.577 12.921 1.00 48.38 177 ILE A N 1
ATOM 1464 C CA . ILE A 1 177 ? 14.088 -3.972 12.135 1.00 48.38 177 ILE A CA 1
ATOM 1465 C C . ILE A 1 177 ? 14.708 -2.721 11.519 1.00 48.38 177 ILE A C 1
ATOM 1467 O O . ILE A 1 177 ? 14.023 -1.942 10.858 1.00 48.38 177 ILE A O 1
ATOM 1471 N N . LEU A 1 178 ? 16.007 -2.541 11.759 1.00 36.62 178 LEU A N 1
ATOM 1472 C CA . LEU A 1 178 ? 16.855 -1.528 11.140 1.00 36.62 178 LEU A CA 1
ATOM 1473 C C . LEU A 1 178 ? 17.753 -2.238 10.116 1.00 36.62 178 LEU A C 1
ATOM 1475 O O . LEU A 1 178 ? 18.372 -3.246 10.456 1.00 36.62 178 LEU A O 1
ATOM 1479 N N . LEU A 1 179 ? 17.830 -1.732 8.884 1.00 46.47 179 LEU A N 1
ATOM 1480 C CA . LEU A 1 179 ? 18.744 -2.244 7.859 1.00 46.47 179 LEU A CA 1
ATOM 1481 C C . LEU A 1 179 ? 19.850 -1.226 7.574 1.00 46.47 179 LEU A C 1
ATOM 1483 O O . LEU A 1 179 ? 19.574 -0.044 7.377 1.00 46.47 179 LEU A O 1
ATOM 1487 N N . GLY A 1 180 ? 21.095 -1.710 7.593 1.00 38.38 180 GLY A N 1
ATOM 1488 C CA . GLY A 1 180 ? 22.312 -0.946 7.321 1.00 38.38 180 GLY A CA 1
ATOM 1489 C C . GLY A 1 180 ? 22.662 -0.887 5.832 1.00 38.38 180 GLY A C 1
ATOM 1490 O O . GLY A 1 180 ? 22.300 -1.773 5.062 1.00 38.38 180 GLY A O 1
ATOM 1491 N N . ILE A 1 181 ? 23.380 0.171 5.454 1.00 43.56 181 ILE A N 1
ATOM 1492 C CA . ILE A 1 181 ? 23.879 0.433 4.100 1.00 43.56 181 ILE A CA 1
ATOM 1493 C C . ILE A 1 181 ? 25.179 -0.357 3.908 1.00 43.56 181 ILE A C 1
ATOM 1495 O O . ILE A 1 181 ? 26.115 -0.188 4.687 1.00 43.56 181 ILE A O 1
ATOM 1499 N N . VAL A 1 182 ? 25.236 -1.220 2.892 1.00 42.78 182 VAL A N 1
ATOM 1500 C CA . VAL A 1 182 ? 26.471 -1.902 2.474 1.00 42.78 182 VAL A CA 1
ATOM 1501 C C . VAL A 1 182 ? 26.980 -1.240 1.196 1.00 42.78 182 VAL A C 1
ATOM 1503 O O . VAL A 1 182 ? 26.235 -1.144 0.219 1.00 42.78 182 VAL A O 1
ATOM 1506 N N . ASP A 1 183 ? 28.246 -0.814 1.203 1.00 41.03 183 ASP A N 1
ATOM 1507 C CA . ASP A 1 183 ? 28.964 -0.271 0.045 1.00 41.03 183 ASP A CA 1
ATOM 1508 C C . ASP A 1 183 ? 29.102 -1.335 -1.053 1.00 41.03 183 ASP A C 1
ATOM 1510 O O . ASP A 1 183 ? 30.053 -2.112 -1.124 1.00 41.03 183 ASP A O 1
ATOM 1514 N N . CYS A 1 184 ? 28.116 -1.382 -1.934 1.00 49.12 184 CYS A N 1
ATOM 1515 C CA . CYS A 1 184 ? 28.188 -2.046 -3.225 1.00 49.12 184 CYS A CA 1
ATOM 1516 C C . CYS A 1 184 ? 27.810 -0.989 -4.263 1.00 49.12 184 CYS A C 1
ATOM 1518 O O . CYS A 1 184 ? 26.961 -0.158 -3.961 1.00 49.12 184 CYS A O 1
ATOM 1520 N N . GLY A 1 185 ? 28.463 -0.963 -5.433 1.00 55.47 185 GLY A N 1
ATOM 1521 C CA . GLY A 1 185 ? 28.343 0.067 -6.487 1.00 55.47 185 GLY A CA 1
ATOM 1522 C C . GLY A 1 185 ? 26.952 0.210 -7.126 1.00 55.47 185 GLY A C 1
ATOM 1523 O O . GLY A 1 185 ? 26.794 0.115 -8.339 1.00 55.47 185 GLY A O 1
ATOM 1524 N N . PHE A 1 186 ? 25.938 0.404 -6.296 1.00 57.62 186 PHE A N 1
ATOM 1525 C CA . PHE A 1 186 ? 24.535 0.562 -6.595 1.00 57.62 186 PHE A CA 1
ATOM 1526 C C . PHE A 1 186 ? 24.273 2.011 -7.030 1.00 57.62 186 PHE A C 1
ATOM 1528 O O . PHE A 1 186 ? 24.864 2.935 -6.461 1.00 57.62 186 PHE A O 1
ATOM 1535 N N . PRO A 1 187 ? 23.406 2.250 -8.029 1.00 63.56 187 PRO A N 1
ATOM 1536 C CA . PRO A 1 187 ? 23.105 3.597 -8.500 1.00 63.56 187 PRO A CA 1
ATOM 1537 C C . PRO A 1 187 ? 22.566 4.469 -7.359 1.00 63.56 187 PRO A C 1
ATOM 1539 O O . PRO A 1 187 ? 21.496 4.219 -6.797 1.00 63.56 187 PRO A O 1
ATOM 1542 N N . TRP A 1 188 ? 23.313 5.523 -7.029 1.00 63.84 188 TRP A N 1
ATOM 1543 C CA . TRP A 1 188 ? 23.020 6.416 -5.905 1.00 63.84 188 TRP A CA 1
ATOM 1544 C C . TRP A 1 188 ? 21.655 7.109 -6.035 1.00 63.84 188 TRP A C 1
ATOM 1546 O O . TRP A 1 188 ? 21.038 7.432 -5.025 1.00 63.84 188 TRP A O 1
ATOM 1556 N N . GLN A 1 189 ? 21.150 7.293 -7.260 1.00 70.81 189 GLN A N 1
ATOM 1557 C CA . GLN A 1 189 ? 19.836 7.878 -7.534 1.00 70.81 189 GLN A CA 1
ATOM 1558 C C . GLN A 1 189 ? 18.697 6.994 -7.017 1.00 70.81 189 GLN A C 1
ATOM 1560 O O . GLN A 1 189 ? 17.722 7.508 -6.471 1.00 70.81 189 GLN A O 1
ATOM 1565 N N . ILE A 1 190 ? 18.828 5.671 -7.167 1.00 67.50 190 ILE A N 1
ATOM 1566 C CA . ILE A 1 190 ? 17.838 4.724 -6.647 1.00 67.50 190 ILE A CA 1
ATOM 1567 C C . ILE A 1 190 ? 17.934 4.706 -5.121 1.00 67.50 190 ILE A C 1
ATOM 1569 O O . ILE A 1 190 ? 16.920 4.878 -4.460 1.00 67.50 190 ILE A O 1
ATOM 1573 N N . SER A 1 191 ? 19.149 4.675 -4.564 1.00 65.25 191 SER A N 1
ATOM 1574 C CA . SER A 1 191 ? 19.367 4.779 -3.112 1.00 65.25 191 SER A CA 1
ATOM 1575 C C . SER A 1 191 ? 18.747 6.049 -2.499 1.00 65.25 191 SER A C 1
ATOM 1577 O O . SER A 1 191 ? 18.060 5.989 -1.479 1.00 65.25 191 SER A O 1
ATOM 1579 N N . LEU A 1 192 ? 18.897 7.206 -3.155 1.00 70.19 192 LEU A N 1
ATOM 1580 C CA . LEU A 1 192 ? 18.301 8.472 -2.718 1.00 70.19 192 LEU A CA 1
ATOM 1581 C C . LEU A 1 192 ? 16.765 8.450 -2.784 1.00 70.19 192 LEU A C 1
ATOM 1583 O O . LEU A 1 192 ? 16.096 8.946 -1.874 1.00 70.19 192 LEU A O 1
ATOM 1587 N N . MET A 1 193 ? 16.197 7.853 -3.835 1.00 71.44 193 MET A N 1
ATOM 1588 C CA . MET A 1 193 ? 14.751 7.656 -3.958 1.00 71.44 193 MET A CA 1
ATOM 1589 C C . MET A 1 193 ? 14.219 6.759 -2.832 1.00 71.44 193 MET A C 1
ATOM 1591 O O . MET A 1 193 ? 13.219 7.103 -2.201 1.00 71.44 193 MET A O 1
ATOM 1595 N N . SER A 1 194 ? 14.913 5.668 -2.511 1.00 69.62 194 SER A N 1
ATOM 1596 C CA . SER A 1 194 ? 14.549 4.757 -1.421 1.00 69.62 194 SER A CA 1
ATOM 1597 C C . SER A 1 194 ? 14.617 5.453 -0.057 1.00 69.62 194 SER A C 1
ATOM 1599 O O . SER A 1 194 ? 13.682 5.346 0.739 1.00 69.62 194 SER A O 1
ATOM 1601 N N . LEU A 1 195 ? 15.651 6.265 0.195 1.00 72.06 195 LEU A N 1
ATOM 1602 C CA . LEU A 1 195 ? 15.764 7.074 1.417 1.00 72.06 195 LEU A CA 1
ATOM 1603 C C . LEU A 1 195 ? 14.628 8.096 1.557 1.00 72.06 195 LEU A C 1
ATOM 1605 O O . LEU A 1 195 ? 14.093 8.269 2.655 1.00 72.06 195 LEU A O 1
ATOM 1609 N N . SER A 1 196 ? 14.212 8.731 0.455 1.00 76.12 196 SER A N 1
ATOM 1610 C CA . SER A 1 196 ? 13.106 9.701 0.460 1.00 76.12 196 SER A CA 1
ATOM 1611 C C . SER A 1 196 ? 11.772 9.094 0.910 1.00 76.12 196 SER A C 1
ATOM 1613 O O . SER A 1 196 ? 10.914 9.806 1.428 1.00 76.12 196 SER A O 1
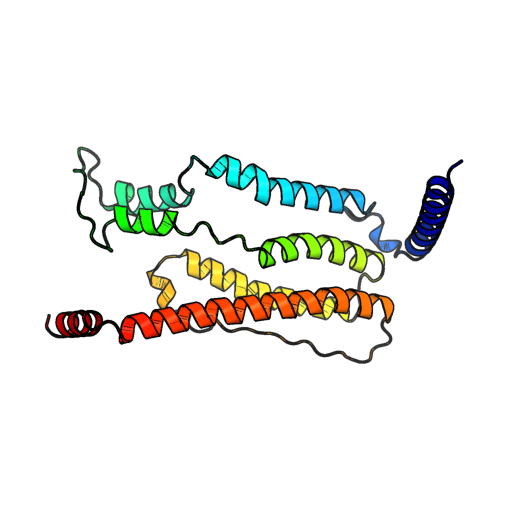ATOM 1615 N N . ILE A 1 197 ? 11.617 7.776 0.761 1.00 73.62 197 ILE A N 1
ATOM 1616 C CA . ILE A 1 197 ? 10.451 7.025 1.223 1.00 73.62 197 ILE A CA 1
ATOM 1617 C C . ILE A 1 197 ? 10.680 6.541 2.657 1.00 73.62 197 ILE A C 1
ATOM 1619 O O . ILE A 1 197 ? 9.839 6.781 3.521 1.00 73.62 197 ILE A O 1
ATOM 1623 N N . ILE A 1 198 ? 11.835 5.941 2.959 1.00 76.25 198 ILE A N 1
ATOM 1624 C CA . ILE A 1 198 ? 12.151 5.392 4.289 1.00 76.25 198 ILE A CA 1
ATOM 1625 C C . ILE A 1 198 ? 12.051 6.454 5.401 1.00 76.25 198 ILE A C 1
ATOM 1627 O O . ILE A 1 198 ? 11.542 6.155 6.481 1.00 76.25 198 ILE A O 1
ATOM 1631 N N . ILE A 1 199 ? 12.473 7.699 5.155 1.00 79.50 199 ILE A N 1
ATOM 1632 C CA . ILE A 1 199 ? 12.461 8.770 6.168 1.00 79.50 199 ILE A CA 1
ATOM 1633 C C . ILE A 1 199 ? 11.031 9.091 6.664 1.00 79.50 199 ILE A C 1
ATOM 1635 O O . ILE A 1 199 ? 10.787 8.986 7.873 1.00 79.50 199 ILE A O 1
ATOM 1639 N N . PRO A 1 200 ? 10.051 9.417 5.791 1.00 82.12 200 PRO A N 1
ATOM 1640 C CA . PRO A 1 200 ? 8.646 9.536 6.183 1.00 82.12 200 PRO A CA 1
ATOM 1641 C C . PRO A 1 200 ? 8.106 8.297 6.898 1.00 82.12 200 PRO A C 1
ATOM 1643 O O . PRO A 1 200 ? 7.344 8.424 7.856 1.00 82.12 200 PRO A O 1
ATOM 1646 N N . PHE A 1 201 ? 8.514 7.101 6.469 1.00 79.38 201 PHE A N 1
ATOM 1647 C CA . PHE A 1 201 ? 8.097 5.850 7.096 1.00 79.38 201 PHE A CA 1
ATOM 1648 C C . PHE A 1 201 ? 8.559 5.731 8.544 1.00 79.38 201 PHE A C 1
ATOM 1650 O O . PHE A 1 201 ? 7.734 5.477 9.421 1.00 79.38 201 PHE A O 1
ATOM 1657 N N . ILE A 1 202 ? 9.843 5.971 8.810 1.00 82.31 202 ILE A N 1
ATOM 1658 C CA . ILE A 1 202 ? 10.398 5.963 10.168 1.00 82.31 202 ILE A CA 1
ATOM 1659 C C . ILE A 1 202 ? 9.695 7.012 11.033 1.00 82.31 202 ILE A C 1
ATOM 1661 O O . ILE A 1 202 ? 9.339 6.718 12.176 1.00 82.31 202 ILE A O 1
ATOM 1665 N N . GLY A 1 203 ? 9.440 8.207 10.492 1.00 83.12 203 GLY A N 1
ATOM 1666 C CA . GLY A 1 203 ? 8.728 9.271 11.200 1.00 83.12 203 GLY A CA 1
ATOM 1667 C C . GLY A 1 203 ? 7.295 8.881 11.574 1.00 83.12 203 GLY A C 1
ATOM 1668 O O . GLY A 1 203 ? 6.889 9.012 12.731 1.00 83.12 203 GLY A O 1
ATOM 1669 N N . LEU A 1 204 ? 6.529 8.347 10.619 1.00 83.25 204 LEU A N 1
ATOM 1670 C CA . LEU A 1 204 ? 5.135 7.954 10.837 1.00 83.25 204 LEU A CA 1
ATOM 1671 C C . LEU A 1 204 ? 5.010 6.736 11.763 1.00 83.25 204 LEU A C 1
ATOM 1673 O O . LEU A 1 204 ? 4.128 6.727 12.625 1.00 83.25 204 LEU A O 1
ATOM 1677 N N . PHE A 1 205 ? 5.894 5.740 11.634 1.00 81.44 205 PHE A N 1
ATOM 1678 C CA . PHE A 1 205 ? 5.939 4.600 12.552 1.00 81.44 205 PHE A CA 1
ATOM 1679 C C . PHE A 1 205 ? 6.341 5.029 13.961 1.00 81.44 205 PHE A C 1
ATOM 1681 O O . PHE A 1 205 ? 5.663 4.660 14.915 1.00 81.44 205 PHE A O 1
ATOM 1688 N N . SER A 1 206 ? 7.384 5.850 14.109 1.00 81.50 206 SER A N 1
ATOM 1689 C CA . SER A 1 206 ? 7.805 6.375 15.414 1.00 81.50 206 SER A CA 1
ATOM 1690 C C . SER A 1 206 ? 6.674 7.141 16.098 1.00 81.50 206 SER A C 1
ATOM 1692 O O . SER A 1 206 ? 6.367 6.881 17.259 1.00 81.50 206 SER A O 1
ATOM 1694 N N . ASN A 1 207 ? 5.986 8.022 15.365 1.00 84.00 207 ASN A N 1
ATOM 1695 C CA . ASN A 1 207 ? 4.824 8.739 15.882 1.00 84.00 207 ASN A CA 1
ATOM 1696 C C . ASN A 1 207 ? 3.701 7.777 16.308 1.00 84.00 207 ASN A C 1
ATOM 1698 O O . ASN A 1 207 ? 3.150 7.910 17.399 1.00 84.00 207 ASN A O 1
ATOM 1702 N N . PHE A 1 208 ? 3.391 6.768 15.488 1.00 83.12 208 PHE A N 1
ATOM 1703 C CA . PHE A 1 208 ? 2.405 5.743 15.832 1.00 83.12 208 PHE A CA 1
ATOM 1704 C C . PHE A 1 208 ? 2.780 4.993 17.120 1.00 83.12 208 PHE A C 1
ATOM 1706 O O . PHE A 1 208 ? 1.948 4.879 18.022 1.00 83.12 208 PHE A O 1
ATOM 1713 N N . PHE A 1 209 ? 4.032 4.539 17.237 1.00 79.75 209 PHE A N 1
ATOM 1714 C CA . PHE A 1 209 ? 4.530 3.841 18.421 1.00 79.75 209 PHE A CA 1
ATOM 1715 C C . PHE A 1 209 ? 4.455 4.718 19.672 1.00 79.75 209 PHE A C 1
ATOM 1717 O O . PHE A 1 209 ? 3.943 4.264 20.694 1.00 79.75 209 PHE A O 1
ATOM 1724 N N . VAL A 1 210 ? 4.901 5.976 19.598 1.00 83.38 210 VAL A N 1
ATOM 1725 C CA . VAL A 1 210 ? 4.854 6.916 20.729 1.00 83.38 210 VAL A CA 1
ATOM 1726 C C . VAL A 1 210 ? 3.415 7.172 21.168 1.00 83.38 210 VAL A C 1
ATOM 1728 O O . VAL A 1 210 ? 3.112 7.084 22.359 1.00 83.38 210 VAL A O 1
ATOM 1731 N N . VAL A 1 211 ? 2.510 7.445 20.225 1.00 82.06 211 VAL A N 1
ATOM 1732 C CA . VAL A 1 211 ? 1.099 7.720 20.525 1.00 82.06 211 VAL A CA 1
ATOM 1733 C C . VAL A 1 211 ? 0.420 6.503 21.150 1.00 82.06 211 VAL A C 1
ATOM 1735 O O . VAL A 1 211 ? -0.248 6.632 22.177 1.00 82.06 211 VAL A O 1
ATOM 1738 N N . GLU A 1 212 ? 0.589 5.318 20.568 1.00 81.38 212 GLU A N 1
ATOM 1739 C CA . GLU A 1 212 ? -0.054 4.094 21.052 1.00 81.38 212 GLU A CA 1
ATOM 1740 C C . GLU A 1 212 ? 0.520 3.648 22.404 1.00 81.38 212 GLU A C 1
ATOM 1742 O O . GLU A 1 212 ? -0.224 3.272 23.315 1.00 81.38 212 GLU A O 1
ATOM 1747 N N . TYR A 1 213 ? 1.838 3.752 22.584 1.00 78.25 213 TYR A N 1
ATOM 1748 C CA . TYR A 1 213 ? 2.483 3.433 23.854 1.00 78.25 213 TYR A CA 1
ATOM 1749 C C . TYR A 1 213 ? 2.086 4.424 24.957 1.00 78.25 213 TYR A C 1
ATOM 1751 O O . TYR A 1 213 ? 1.764 4.010 26.072 1.00 78.25 213 TYR A O 1
ATOM 1759 N N . SER A 1 214 ? 2.024 5.722 24.640 1.00 78.94 214 SER A N 1
ATOM 1760 C CA . SER A 1 214 ? 1.583 6.767 25.571 1.00 78.94 214 SER A CA 1
ATOM 1761 C C . SER A 1 214 ? 0.129 6.568 26.008 1.00 78.94 214 SER A C 1
ATOM 1763 O O . SER A 1 214 ? -0.167 6.589 27.204 1.00 78.94 214 SER A O 1
ATOM 1765 N N . LYS A 1 215 ? -0.783 6.254 25.074 1.00 79.62 215 LYS A N 1
ATOM 1766 C CA . LYS A 1 215 ? -2.183 5.920 25.396 1.00 79.62 215 LYS A CA 1
ATOM 1767 C C . LYS A 1 215 ? -2.286 4.741 26.360 1.00 79.62 215 LYS A C 1
ATOM 1769 O O . LYS A 1 215 ? -3.034 4.816 27.334 1.00 79.62 215 LYS A O 1
ATOM 1774 N N . ARG A 1 216 ? -1.514 3.675 26.129 1.00 75.06 216 ARG A N 1
ATOM 1775 C CA . ARG A 1 216 ? -1.487 2.495 27.011 1.00 75.06 216 ARG A CA 1
ATOM 1776 C C . ARG A 1 216 ? -0.942 2.824 28.394 1.00 75.06 216 ARG A C 1
ATOM 1778 O O . ARG A 1 216 ? -1.541 2.415 29.385 1.00 75.06 216 ARG A O 1
ATOM 1785 N N . LYS A 1 217 ? 0.146 3.595 28.470 1.00 77.62 217 LYS A N 1
ATOM 1786 C CA . LYS A 1 217 ? 0.703 4.073 29.741 1.00 77.62 217 LYS A CA 1
ATOM 1787 C C . LYS A 1 217 ? -0.333 4.888 30.520 1.00 77.62 217 LYS A C 1
ATOM 1789 O O . LYS A 1 217 ? -0.548 4.619 31.695 1.00 77.62 217 LYS A O 1
ATOM 1794 N N . ASN A 1 218 ? -1.026 5.817 29.865 1.00 76.50 218 ASN A N 1
ATOM 1795 C CA . ASN A 1 218 ? -2.062 6.637 30.497 1.00 76.50 218 ASN A CA 1
ATOM 1796 C C . ASN A 1 218 ? -3.275 5.808 30.945 1.00 76.50 218 ASN A C 1
ATOM 1798 O O . ASN A 1 218 ? -3.809 6.055 32.021 1.00 76.50 218 ASN A O 1
ATOM 1802 N N . ALA A 1 219 ? -3.683 4.796 30.173 1.00 74.75 219 ALA A N 1
ATOM 1803 C CA . ALA A 1 219 ? -4.737 3.862 30.574 1.00 74.75 219 ALA A CA 1
ATOM 1804 C C . ALA A 1 219 ? -4.339 3.031 31.808 1.00 74.75 219 ALA A C 1
ATOM 1806 O O . ALA A 1 219 ? -5.143 2.871 32.724 1.00 74.75 219 ALA A O 1
ATOM 1807 N N . TYR A 1 220 ? -3.090 2.558 31.866 1.00 72.38 220 TYR A N 1
ATOM 1808 C CA . TYR A 1 220 ? -2.537 1.863 33.032 1.00 72.38 220 TYR A CA 1
ATOM 1809 C C . TYR A 1 220 ? -2.483 2.769 34.271 1.00 72.38 220 TYR A C 1
ATOM 1811 O O . TYR A 1 220 ? -2.963 2.388 35.336 1.00 72.38 220 TYR A O 1
ATOM 1819 N N . LEU A 1 221 ? -1.969 3.995 34.127 1.00 74.56 221 LEU A N 1
ATOM 1820 C CA . LEU A 1 221 ? -1.901 4.970 35.220 1.00 74.56 221 LEU A CA 1
ATOM 1821 C C . LEU A 1 221 ? -3.294 5.367 35.720 1.00 74.56 221 LEU A C 1
ATOM 1823 O O . LEU A 1 221 ? -3.511 5.434 36.924 1.00 74.56 221 LEU A O 1
ATOM 1827 N N . LYS A 1 222 ? -4.260 5.566 34.814 1.00 77.19 222 LYS A N 1
ATOM 1828 C CA . LYS A 1 222 ? -5.653 5.853 35.177 1.00 77.19 222 LYS A CA 1
ATOM 1829 C C . LYS A 1 222 ? -6.288 4.696 35.951 1.00 77.19 222 LYS A C 1
ATOM 1831 O O . LYS A 1 222 ? -7.004 4.948 36.908 1.00 77.19 222 LYS A O 1
ATOM 1836 N N . LYS A 1 223 ? -5.998 3.445 35.574 1.00 74.81 223 LYS A N 1
ATOM 1837 C CA . LYS A 1 223 ? -6.479 2.254 36.289 1.00 74.81 223 LYS A CA 1
ATOM 1838 C C . LYS A 1 223 ? -5.882 2.129 37.696 1.00 74.81 223 LYS A C 1
ATOM 1840 O O . LYS A 1 223 ? -6.576 1.665 38.589 1.00 74.81 223 LYS A O 1
ATOM 1845 N N . ASN A 1 224 ? -4.630 2.530 37.901 1.00 69.06 224 ASN A N 1
ATOM 1846 C CA . ASN A 1 224 ? -3.984 2.446 39.217 1.00 69.06 224 ASN A CA 1
ATOM 1847 C C . ASN A 1 224 ? -4.284 3.648 40.126 1.00 69.06 224 ASN A C 1
ATOM 1849 O O . ASN A 1 224 ? -4.237 3.508 41.342 1.00 69.06 224 ASN A O 1
ATOM 1853 N N . ASN A 1 225 ? -4.599 4.812 39.549 1.00 70.19 225 ASN A N 1
ATOM 1854 C CA . ASN A 1 225 ? -4.975 6.017 40.296 1.00 70.19 225 ASN A CA 1
ATOM 1855 C C . ASN A 1 225 ? -6.485 6.115 40.579 1.00 70.19 225 ASN A C 1
ATOM 1857 O O . ASN A 1 225 ? -6.905 7.057 41.245 1.00 70.19 225 ASN A O 1
ATOM 1861 N N . ASP A 1 226 ? -7.304 5.193 40.064 1.00 66.50 226 ASP A N 1
ATOM 1862 C CA . ASP A 1 226 ? -8.727 5.112 40.400 1.00 66.50 226 ASP A CA 1
ATOM 1863 C C . ASP A 1 226 ? -8.893 4.422 41.769 1.00 66.50 226 ASP A C 1
ATOM 1865 O O . ASP A 1 226 ? -8.627 3.219 41.876 1.00 66.50 226 ASP A O 1
ATOM 1869 N N . PRO A 1 227 ? -9.336 5.137 42.822 1.00 60.66 227 PRO A N 1
ATOM 1870 C CA . PRO A 1 227 ? -9.508 4.557 44.151 1.00 60.66 227 PRO A CA 1
ATOM 1871 C C . PRO A 1 227 ? -10.508 3.387 44.175 1.00 60.66 227 PRO A C 1
ATOM 1873 O O . PRO A 1 227 ? -10.377 2.521 45.035 1.00 60.66 227 PRO A O 1
ATOM 1876 N N . ASN A 1 228 ? -11.437 3.285 43.213 1.00 58.38 228 ASN A N 1
ATOM 1877 C CA . ASN A 1 228 ? -12.378 2.159 43.101 1.00 58.38 228 ASN A CA 1
ATOM 1878 C C . ASN A 1 228 ? -11.793 0.923 42.388 1.00 58.38 228 ASN A C 1
ATOM 1880 O O . ASN A 1 228 ? -12.333 -0.176 42.509 1.00 58.38 228 ASN A O 1
ATOM 1884 N N . SER A 1 229 ? -10.681 1.064 41.658 1.00 53.94 229 SER A N 1
ATOM 1885 C CA . SER A 1 229 ? -10.010 -0.051 40.969 1.00 53.94 229 SER A CA 1
ATOM 1886 C C . SER A 1 229 ? -9.328 -1.004 41.955 1.00 53.94 229 SER A C 1
ATOM 1888 O O . SER A 1 229 ? -9.397 -2.222 41.779 1.00 53.94 229 SER A O 1
ATOM 1890 N N . ASN A 1 230 ? -8.756 -0.467 43.040 1.00 50.78 230 ASN A N 1
ATOM 1891 C CA . ASN A 1 230 ? -8.154 -1.271 44.110 1.00 50.78 230 ASN A CA 1
ATOM 1892 C C . ASN A 1 230 ? -9.210 -2.084 44.883 1.00 50.78 230 ASN A C 1
ATOM 1894 O O . ASN A 1 230 ? -8.983 -3.261 45.146 1.00 50.78 230 ASN A O 1
ATOM 1898 N N . TYR A 1 231 ? -10.410 -1.532 45.110 1.00 45.91 231 TYR A N 1
ATOM 1899 C CA . TYR A 1 231 ? -11.528 -2.272 45.718 1.00 45.91 231 TYR A CA 1
ATOM 1900 C C . TYR A 1 231 ? -11.993 -3.465 44.865 1.00 45.91 231 TYR A C 1
ATOM 1902 O O . TYR A 1 231 ? -12.304 -4.523 45.403 1.00 45.91 231 TYR A O 1
ATOM 1910 N N . LEU A 1 232 ? -12.006 -3.348 43.532 1.00 46.75 232 LEU A N 1
ATOM 1911 C CA . LEU A 1 232 ? -12.396 -4.453 42.640 1.00 46.75 232 LEU A CA 1
ATOM 1912 C C . LEU A 1 232 ? -11.344 -5.572 42.560 1.00 46.75 232 LEU A C 1
ATOM 1914 O O . LEU A 1 232 ? -11.694 -6.727 42.309 1.00 46.75 232 LEU A O 1
ATOM 1918 N N . VAL A 1 233 ? -10.062 -5.247 42.755 1.00 47.50 233 VAL A N 1
ATOM 1919 C CA . VAL A 1 233 ? -8.986 -6.248 42.858 1.00 47.50 233 VAL A CA 1
ATOM 1920 C C . VAL A 1 233 ? -9.065 -6.990 44.192 1.00 47.50 233 VAL A C 1
ATOM 1922 O O . VAL A 1 233 ? -8.890 -8.209 44.204 1.00 47.50 233 VAL A O 1
ATOM 1925 N N . ASP A 1 234 ? -9.398 -6.293 45.279 1.00 40.03 234 ASP A N 1
ATOM 1926 C CA . ASP A 1 234 ? -9.567 -6.910 46.597 1.00 40.03 234 ASP A CA 1
ATOM 1927 C C . ASP A 1 234 ? -10.833 -7.780 46.682 1.00 40.03 234 ASP A C 1
ATOM 1929 O O . ASP A 1 234 ? -10.773 -8.875 47.236 1.00 40.03 234 ASP A O 1
ATOM 1933 N N . ILE A 1 235 ? -11.939 -7.392 46.032 1.00 42.16 235 ILE A N 1
ATOM 1934 C CA . ILE A 1 235 ? -13.157 -8.226 45.947 1.00 42.16 235 ILE A CA 1
ATOM 1935 C C . ILE A 1 235 ? -12.913 -9.516 45.144 1.00 42.16 235 ILE A C 1
ATOM 1937 O O . ILE A 1 235 ? -13.440 -10.567 45.489 1.00 42.16 235 ILE A O 1
ATOM 1941 N N . LYS A 1 236 ? -12.077 -9.482 44.095 1.00 43.41 236 LYS A N 1
ATOM 1942 C CA . LYS A 1 236 ? -11.707 -10.693 43.334 1.00 43.41 236 LYS A CA 1
ATOM 1943 C C . LYS A 1 236 ? -10.727 -11.616 44.059 1.00 43.41 236 LYS A C 1
ATOM 1945 O O . LYS A 1 236 ? -10.541 -12.743 43.613 1.00 43.41 236 LYS A O 1
ATOM 1950 N N . LYS A 1 237 ? -10.060 -11.141 45.113 1.00 41.84 237 LYS A N 1
ATOM 1951 C CA . LYS A 1 237 ? -9.194 -11.965 45.969 1.00 41.84 237 LYS A CA 1
ATOM 1952 C C . LYS A 1 237 ? -9.921 -12.520 47.196 1.00 41.84 237 LYS A C 1
ATOM 1954 O O . LYS A 1 237 ? -9.360 -13.392 47.851 1.00 41.84 237 LYS A O 1
ATOM 1959 N N . SER A 1 238 ? -11.120 -12.026 47.508 1.00 36.28 238 SER A N 1
ATOM 1960 C CA . SER A 1 238 ? -11.918 -12.451 48.665 1.00 36.28 238 SER A CA 1
ATOM 1961 C C . SER A 1 238 ? -13.119 -13.349 48.328 1.00 36.28 238 SER A C 1
ATOM 1963 O O . SER A 1 238 ? -13.858 -13.711 49.243 1.00 36.28 238 SER A O 1
ATOM 1965 N N . SER A 1 239 ? -13.293 -13.741 47.058 1.00 35.72 239 SER A N 1
ATOM 1966 C CA . SER A 1 239 ? -14.241 -14.775 46.595 1.00 35.72 239 SER A CA 1
ATOM 1967 C C . SER A 1 239 ? -13.508 -16.004 46.076 1.00 35.72 239 SER A C 1
ATOM 1969 O O . SER A 1 239 ? -13.909 -17.128 46.435 1.00 35.72 239 SER A O 1
#

Sequence (239 aa):
MSWVDTMTMGGISSLQKLHAYAWGHRDKRVDNWALMWSIYPTLFIILCYLILIKIIGPYFMKNRKPFWLFYYGISLGWATHYNWVCQPVEKDATPNSLPMQMAEMEKKNNQVSFLHVFHHSSMPLFSWILLRWAPGGHETFGGVINALVHVFMYSYYFLSSLGPSIAPYLWWKNSVILLGIVDCGFPWQISLMSLSIIIPFIGLFSNFFVVEYSKRKNAYLKKNNDPNSNYLVDIKKSS

pLDDT: mean 71.12, std 13.43, range [35.72, 93.75]

Radius of gyration: 26.04 Å; chains: 1; bounding box: 67×57×74 Å

InterPro domains:
  IPR002076 ELO family [PF01151] (108-181)
  IPR002076 ELO family [PTHR11157] (106-214)
  IPR030457 ELO family, conserved site [PS01188] (112-120)

Foldseek 3Di:
DDPVCVVVVVVVVVVVVVCVVLLVLWDPVCCPPPVLVDLVVLVVVLVVVCCCVPPVVCVVCVPDQPPVCVVCCVPVEVVPPHDPPDGDDDPDPDCPDPVNVSVVSSVPPCPDDPLNSCCVSVVSSLVSSCCTNPVDDPVVVVVVVVVVVCVVVVVLVVQVVVDPVSVVVSPPPDDDDDDDDDDDPDPVVNVVVVVVVVVVNCVVVVVVCCVVVVVVVVVVVVLVPPPVNVVVVVVVVVD